Protein AF-N2B7T6-F1 (afdb_monomer)

pLDDT: mean 84.7, std 12.25, range [41.06, 97.75]

Structure (mmCIF, N/CA/C/O backbone):
data_AF-N2B7T6-F1
#
_entry.id   AF-N2B7T6-F1
#
loop_
_atom_site.group_PDB
_atom_site.id
_atom_site.type_symbol
_atom_site.label_atom_id
_atom_site.label_alt_id
_atom_site.label_comp_id
_atom_site.label_asym_id
_atom_site.label_entity_id
_atom_site.label_seq_id
_atom_site.pdbx_PDB_ins_code
_atom_site.Cartn_x
_atom_site.Cartn_y
_atom_site.Cartn_z
_atom_site.occupancy
_atom_site.B_iso_or_equiv
_atom_site.auth_seq_id
_atom_site.auth_comp_id
_atom_site.auth_asym_id
_atom_site.auth_atom_id
_atom_site.pdbx_PDB_model_num
ATOM 1 N N . MET A 1 1 ? 37.637 -3.871 -38.254 1.00 69.38 1 MET A N 1
ATOM 2 C CA . MET A 1 1 ? 39.099 -3.840 -38.465 1.00 69.38 1 MET A CA 1
ATOM 3 C C . MET A 1 1 ? 39.697 -5.014 -39.249 1.00 69.38 1 MET A C 1
ATOM 5 O O . MET A 1 1 ? 40.482 -4.757 -40.154 1.00 69.38 1 MET A O 1
ATOM 9 N N . PHE A 1 2 ? 39.404 -6.283 -38.922 1.00 80.88 2 PHE A N 1
ATOM 10 C CA . PHE A 1 2 ? 40.113 -7.445 -39.495 1.00 80.88 2 PHE A CA 1
ATOM 11 C C . PHE A 1 2 ? 39.236 -8.252 -40.456 1.00 80.88 2 PHE A C 1
ATOM 13 O O . PHE A 1 2 ? 38.105 -8.595 -40.117 1.00 80.88 2 PHE A O 1
ATOM 20 N N . THR A 1 3 ? 39.747 -8.580 -41.645 1.00 83.50 3 THR A N 1
ATOM 21 C CA . THR A 1 3 ? 39.051 -9.488 -42.568 1.00 83.50 3 THR A CA 1
ATOM 22 C C . THR A 1 3 ? 39.370 -10.944 -42.239 1.00 83.50 3 THR A C 1
ATOM 24 O O . THR A 1 3 ? 40.421 -11.268 -41.685 1.00 83.50 3 THR A O 1
ATOM 27 N N . HIS A 1 4 ? 38.478 -11.852 -42.629 1.00 75.81 4 HIS A N 1
ATOM 28 C CA . HIS A 1 4 ? 38.674 -13.288 -42.430 1.00 75.81 4 HIS A CA 1
ATOM 29 C C . HIS A 1 4 ? 39.937 -13.825 -43.141 1.00 75.81 4 HIS A C 1
ATOM 31 O O . HIS A 1 4 ? 40.576 -14.760 -42.661 1.00 75.81 4 HIS A O 1
ATOM 37 N N . GLU A 1 5 ? 40.344 -13.207 -44.254 1.00 79.00 5 GLU A N 1
ATOM 38 C CA . GLU A 1 5 ? 41.597 -13.530 -44.951 1.00 79.00 5 GLU A CA 1
ATOM 39 C C . GLU A 1 5 ? 42.839 -13.068 -44.177 1.00 79.00 5 GLU A C 1
ATOM 41 O O . GLU A 1 5 ? 43.822 -13.804 -44.102 1.00 79.00 5 GLU A O 1
ATOM 46 N N . MET A 1 6 ? 42.783 -11.894 -43.535 1.00 82.00 6 MET A N 1
ATOM 47 C CA . MET A 1 6 ? 43.876 -11.391 -42.695 1.00 82.00 6 MET A CA 1
ATOM 48 C C . MET A 1 6 ? 44.110 -12.300 -41.489 1.00 82.00 6 MET A C 1
ATOM 50 O O . MET A 1 6 ? 45.252 -12.677 -41.232 1.00 82.00 6 MET A O 1
ATOM 54 N N . VAL A 1 7 ? 43.041 -12.715 -40.803 1.00 83.69 7 VAL A N 1
ATOM 55 C CA . VAL A 1 7 ? 43.139 -13.573 -39.609 1.00 83.69 7 VAL A CA 1
ATOM 56 C C . VAL A 1 7 ? 43.769 -14.929 -39.941 1.00 83.69 7 VAL A C 1
ATOM 58 O O . VAL A 1 7 ? 44.620 -15.412 -39.201 1.00 83.69 7 VAL A O 1
ATOM 61 N N . LYS A 1 8 ? 43.443 -15.511 -41.102 1.00 85.62 8 LYS A N 1
ATOM 62 C CA . LYS A 1 8 ? 44.063 -16.762 -41.578 1.00 85.62 8 LYS A CA 1
ATOM 63 C C . LYS A 1 8 ? 45.551 -16.636 -41.911 1.00 85.62 8 LYS A C 1
ATOM 65 O O . LYS A 1 8 ? 46.245 -17.646 -41.966 1.00 85.62 8 LYS A O 1
ATOM 70 N N . SER A 1 9 ? 46.040 -15.423 -42.164 1.00 87.12 9 SER A N 1
ATOM 71 C CA . SER A 1 9 ? 47.441 -15.175 -42.519 1.00 87.12 9 SER A CA 1
ATOM 72 C C . SER A 1 9 ? 48.374 -15.065 -41.306 1.00 87.12 9 SER A C 1
ATOM 74 O O . SER A 1 9 ? 49.599 -15.018 -41.476 1.00 87.12 9 SER A O 1
ATOM 76 N N . PHE A 1 10 ? 47.823 -14.988 -40.090 1.00 90.56 10 PHE A N 1
ATOM 77 C CA . PHE A 1 10 ? 48.594 -14.820 -38.862 1.00 90.56 10 PHE A CA 1
ATOM 78 C C . PHE A 1 10 ? 49.241 -16.136 -38.419 1.00 90.56 10 PHE A C 1
ATOM 80 O O . PHE A 1 10 ? 48.636 -17.204 -38.473 1.00 90.56 10 PHE A O 1
ATOM 87 N N . ASN A 1 11 ? 50.499 -16.060 -37.987 1.00 89.88 11 ASN A N 1
ATOM 88 C CA . ASN A 1 11 ? 51.153 -17.162 -37.282 1.00 89.88 11 ASN A CA 1
ATOM 89 C C . ASN A 1 11 ? 50.714 -17.196 -35.807 1.00 89.88 11 ASN A C 1
ATOM 91 O O . ASN A 1 11 ? 50.018 -16.296 -35.349 1.00 89.88 11 ASN A O 1
ATOM 95 N N . GLN A 1 12 ? 51.157 -18.201 -35.048 1.00 88.12 12 GLN A N 1
ATOM 96 C CA . GLN A 1 12 ? 50.747 -18.366 -33.651 1.00 88.12 12 GLN A CA 1
ATOM 97 C C . GLN A 1 12 ? 51.007 -17.117 -32.787 1.00 88.12 12 GLN A C 1
ATOM 99 O O . GLN A 1 12 ? 50.106 -16.655 -32.101 1.00 88.12 12 GLN A O 1
ATOM 104 N N . LEU A 1 13 ? 52.192 -16.509 -32.895 1.00 90.56 13 LEU A N 1
ATOM 105 C CA . LEU A 1 13 ? 52.555 -15.328 -32.101 1.00 90.56 13 LEU A CA 1
ATOM 106 C C . LEU A 1 13 ? 51.802 -14.061 -32.545 1.00 90.56 13 LEU A C 1
ATOM 108 O O . LEU A 1 13 ? 51.494 -13.193 -31.737 1.00 90.56 13 LEU A O 1
ATOM 112 N N . GLU A 1 14 ? 51.507 -13.929 -33.838 1.00 91.69 14 GLU A N 1
ATOM 113 C CA . GLU A 1 14 ? 50.671 -12.847 -34.375 1.00 91.69 14 GLU A CA 1
ATOM 114 C C . GLU A 1 14 ? 49.199 -13.036 -33.982 1.00 91.69 14 GLU A C 1
ATOM 116 O O . GLU A 1 14 ? 48.490 -12.054 -33.769 1.00 91.69 14 GLU A O 1
ATOM 121 N N . MET A 1 15 ? 48.750 -14.286 -33.846 1.00 90.38 15 MET A N 1
ATOM 122 C CA . MET A 1 15 ? 47.416 -14.627 -33.365 1.00 90.38 15 MET A CA 1
ATOM 123 C C . MET A 1 15 ? 47.257 -14.292 -31.878 1.00 90.38 15 MET A C 1
ATOM 125 O O . MET A 1 15 ? 46.210 -13.791 -31.473 1.00 90.38 15 MET A O 1
ATOM 129 N N . ASP A 1 16 ? 48.308 -14.475 -31.079 1.00 91.06 16 ASP A N 1
ATOM 130 C CA . ASP A 1 16 ? 48.323 -14.060 -29.672 1.00 91.06 16 ASP A CA 1
ATOM 131 C C . ASP A 1 16 ? 48.202 -12.529 -29.544 1.00 91.06 16 ASP A C 1
ATOM 133 O O . ASP A 1 16 ? 47.425 -12.024 -28.729 1.00 91.06 16 ASP A O 1
ATOM 137 N N . VAL A 1 17 ? 48.878 -11.778 -30.427 1.00 92.44 17 VAL A N 1
ATOM 138 C CA . VAL A 1 17 ? 48.728 -10.314 -30.534 1.00 92.44 17 VAL A CA 1
ATOM 139 C C . VAL A 1 17 ? 47.302 -9.933 -30.933 1.00 92.44 17 VAL A C 1
ATOM 141 O O . VAL A 1 17 ? 46.705 -9.067 -30.295 1.00 92.44 17 VAL A O 1
ATOM 144 N N . TYR A 1 18 ? 46.732 -10.584 -31.948 1.00 92.88 18 TYR A N 1
ATOM 145 C CA . TYR A 1 18 ? 45.351 -10.360 -32.378 1.00 92.88 18 TYR A CA 1
ATOM 146 C C . TYR A 1 18 ? 44.347 -10.579 -31.236 1.00 92.88 18 TYR A C 1
ATOM 148 O O . TYR A 1 18 ? 43.536 -9.697 -30.948 1.00 92.88 18 TYR A O 1
ATOM 156 N N . ASN A 1 19 ? 44.435 -11.723 -30.554 1.00 91.19 19 ASN A N 1
ATOM 157 C CA . ASN A 1 19 ? 43.518 -12.095 -29.478 1.00 91.19 19 ASN A CA 1
ATOM 158 C C . ASN A 1 19 ? 43.568 -11.091 -28.324 1.00 91.19 19 ASN A C 1
ATOM 160 O O . ASN A 1 19 ? 42.524 -10.674 -27.819 1.00 91.19 19 ASN A O 1
ATOM 164 N N . TYR A 1 20 ? 44.772 -10.662 -27.938 1.00 92.25 20 TYR A N 1
ATOM 165 C CA . TYR A 1 20 ? 44.927 -9.668 -26.883 1.00 92.25 20 TYR A CA 1
ATOM 166 C C . TYR A 1 20 ? 44.320 -8.315 -27.275 1.00 92.25 20 TYR A C 1
ATOM 168 O O . TYR A 1 20 ? 43.660 -7.682 -26.448 1.00 92.25 20 TYR A O 1
ATOM 176 N N . ILE A 1 21 ? 44.511 -7.881 -28.529 1.00 91.69 21 ILE A N 1
ATOM 177 C CA . ILE A 1 21 ? 43.967 -6.614 -29.030 1.00 91.69 21 ILE A CA 1
ATOM 178 C C . ILE A 1 21 ? 42.442 -6.628 -28.996 1.00 91.69 21 ILE A C 1
ATOM 180 O O . ILE A 1 21 ? 41.875 -5.716 -28.407 1.00 91.69 21 ILE A O 1
ATOM 184 N N . VAL A 1 22 ? 41.795 -7.663 -29.542 1.00 88.56 22 VAL A N 1
ATOM 185 C CA . VAL A 1 22 ? 40.323 -7.779 -29.583 1.00 88.56 22 VAL A CA 1
ATOM 186 C C . VAL A 1 22 ? 39.707 -7.784 -28.180 1.00 88.56 22 VAL A C 1
ATOM 188 O O . VAL A 1 22 ? 38.627 -7.244 -27.965 1.00 88.56 22 VAL A O 1
ATOM 191 N N . GLN A 1 23 ? 40.396 -8.360 -27.194 1.00 88.56 23 GLN A N 1
ATOM 192 C CA . GLN A 1 23 ? 39.913 -8.386 -25.810 1.00 88.56 23 GLN A CA 1
ATOM 193 C C . GLN A 1 23 ? 40.165 -7.078 -25.042 1.00 88.56 23 GLN A C 1
ATOM 195 O O . GLN A 1 23 ? 39.542 -6.854 -24.008 1.00 88.56 23 GLN A O 1
ATOM 200 N N . ASN A 1 24 ? 41.087 -6.223 -25.502 1.00 90.81 24 ASN A N 1
ATOM 201 C CA . ASN A 1 24 ? 41.567 -5.056 -24.750 1.00 90.81 24 ASN A CA 1
ATOM 202 C C . ASN A 1 24 ? 41.694 -3.793 -25.622 1.00 90.81 24 ASN A C 1
ATOM 204 O O . ASN A 1 24 ? 42.604 -2.980 -25.418 1.00 90.81 24 ASN A O 1
ATOM 208 N N . GLU A 1 25 ? 40.789 -3.611 -26.585 1.00 86.06 25 GLU A N 1
ATOM 209 C CA . GLU A 1 25 ? 40.857 -2.550 -27.602 1.00 86.06 25 GLU A CA 1
ATOM 210 C C . GLU A 1 25 ? 40.991 -1.145 -26.983 1.00 86.06 25 GLU A C 1
ATOM 212 O O . GLU A 1 25 ? 41.842 -0.354 -27.402 1.00 86.06 25 GLU A O 1
ATOM 217 N N . ASP A 1 26 ? 40.246 -0.868 -25.905 1.00 85.12 26 ASP A N 1
ATOM 218 C CA . ASP A 1 26 ? 40.267 0.411 -25.179 1.00 85.12 26 ASP A CA 1
ATOM 219 C C . ASP A 1 26 ? 41.614 0.725 -24.509 1.00 85.12 26 ASP A C 1
ATOM 221 O O . ASP A 1 26 ? 41.956 1.891 -24.302 1.00 85.12 26 ASP A O 1
ATOM 225 N N . LYS A 1 27 ? 42.397 -0.302 -24.163 1.00 89.50 27 LYS A N 1
ATOM 226 C CA . LYS A 1 27 ? 43.702 -0.145 -23.505 1.00 89.50 27 LYS A CA 1
ATOM 227 C C . LYS A 1 27 ? 44.821 -0.029 -24.538 1.00 89.50 27 LYS A C 1
ATOM 229 O O . LYS A 1 27 ? 45.720 0.801 -24.393 1.00 89.50 27 LYS A O 1
ATOM 234 N N . VAL A 1 28 ? 44.750 -0.829 -25.604 1.00 90.38 28 VAL A N 1
ATOM 235 C CA . VAL A 1 28 ? 45.774 -0.900 -26.661 1.00 90.38 28 VAL A CA 1
ATOM 236 C C . VAL A 1 28 ? 45.951 0.438 -27.383 1.00 90.38 28 VAL A C 1
ATOM 238 O O . VAL A 1 28 ? 47.081 0.811 -27.709 1.00 90.38 28 VAL A O 1
ATOM 241 N N . ILE A 1 29 ? 44.882 1.225 -27.552 1.00 89.69 29 ILE A N 1
ATOM 242 C CA . ILE A 1 29 ? 44.958 2.554 -28.188 1.00 89.69 29 ILE A CA 1
ATOM 243 C C . ILE A 1 29 ? 45.856 3.568 -27.456 1.00 89.69 29 ILE A C 1
ATOM 245 O O . ILE A 1 29 ? 46.226 4.587 -28.048 1.00 89.69 29 ILE A O 1
ATOM 249 N N . TYR A 1 30 ? 46.239 3.300 -26.205 1.00 90.19 30 TYR A N 1
ATOM 250 C CA . TYR A 1 30 ? 47.141 4.147 -25.417 1.00 90.19 30 TYR A CA 1
ATOM 251 C C . TYR A 1 30 ? 48.541 3.552 -25.240 1.00 90.19 30 TYR A C 1
ATOM 253 O O . TYR A 1 30 ? 49.465 4.280 -24.881 1.00 90.19 30 TYR A O 1
ATOM 261 N N . MET A 1 31 ? 48.726 2.267 -25.548 1.00 91.56 31 MET A N 1
ATOM 262 C CA . MET A 1 31 ? 50.011 1.588 -25.389 1.00 91.56 31 MET A CA 1
ATOM 263 C C . MET A 1 31 ? 51.027 2.010 -26.455 1.00 91.56 31 MET A C 1
ATOM 265 O O . MET A 1 31 ? 50.681 2.358 -27.594 1.00 91.56 31 MET A O 1
ATOM 269 N N . LYS A 1 32 ? 52.310 1.932 -26.100 1.00 93.50 32 LYS A N 1
ATOM 270 C CA . LYS A 1 32 ? 53.441 1.919 -27.038 1.00 93.50 32 LYS A CA 1
ATOM 271 C C . LYS A 1 32 ? 53.675 0.498 -27.557 1.00 93.50 32 LYS A C 1
ATOM 273 O O . LYS A 1 32 ? 53.356 -0.479 -26.893 1.00 93.50 32 LYS A O 1
ATOM 278 N N . VAL A 1 33 ? 54.320 0.378 -28.719 1.00 93.06 33 VAL A N 1
ATOM 279 C CA . VAL A 1 33 ? 54.616 -0.929 -29.342 1.00 93.06 33 VAL A CA 1
ATOM 280 C C . VAL A 1 33 ? 55.412 -1.868 -28.426 1.00 93.06 33 VAL A C 1
ATOM 282 O O . VAL A 1 33 ? 55.204 -3.073 -28.471 1.00 93.06 33 VAL A O 1
ATOM 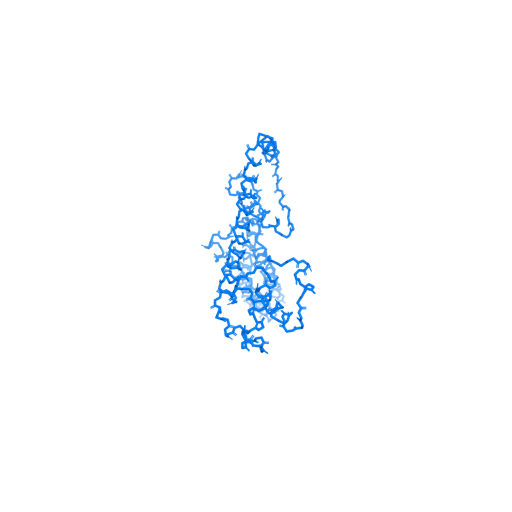285 N N . ARG A 1 34 ? 56.306 -1.322 -27.586 1.00 92.88 34 ARG A N 1
ATOM 286 C CA . ARG A 1 34 ? 57.088 -2.103 -26.611 1.00 92.88 34 ARG A CA 1
ATOM 287 C C . ARG A 1 34 ? 56.201 -2.665 -25.508 1.00 92.88 34 ARG A C 1
ATOM 289 O O . ARG A 1 34 ? 56.255 -3.849 -25.252 1.00 92.88 34 ARG A O 1
ATOM 296 N N . GLU A 1 35 ? 55.321 -1.837 -24.955 1.00 93.31 35 GLU A N 1
ATOM 297 C CA . GLU A 1 35 ? 54.393 -2.238 -23.892 1.00 93.31 35 GLU A CA 1
ATOM 298 C C . GLU A 1 35 ? 53.437 -3.333 -24.375 1.00 93.31 35 GLU A C 1
ATOM 300 O O . GLU A 1 35 ? 53.195 -4.300 -23.662 1.00 93.31 35 GLU A O 1
ATOM 305 N N . LEU A 1 36 ? 52.935 -3.221 -25.610 1.00 92.94 36 LEU A N 1
ATOM 306 C CA . LEU A 1 36 ? 52.110 -4.273 -26.203 1.00 92.94 36 LEU A CA 1
ATOM 307 C C . LEU A 1 36 ? 52.904 -5.572 -26.405 1.00 92.94 36 LEU A C 1
ATOM 309 O O . LEU A 1 36 ? 52.402 -6.650 -26.108 1.00 92.94 36 LEU A O 1
ATOM 313 N N . ALA A 1 37 ? 54.138 -5.468 -26.900 1.00 94.81 37 ALA A N 1
ATOM 314 C CA . ALA A 1 37 ? 55.012 -6.617 -27.103 1.00 94.81 37 ALA A CA 1
ATOM 315 C C . ALA A 1 37 ? 55.336 -7.324 -25.773 1.00 94.81 37 ALA A C 1
ATOM 317 O O . ALA A 1 37 ? 55.254 -8.547 -25.698 1.00 94.81 37 ALA A O 1
ATOM 318 N N . ASP A 1 38 ? 55.608 -6.555 -24.718 1.00 94.62 38 ASP A N 1
ATOM 319 C CA . ASP A 1 38 ? 55.922 -7.070 -23.385 1.00 94.62 38 ASP A CA 1
ATOM 320 C C . ASP A 1 38 ? 54.724 -7.799 -22.760 1.00 94.62 38 ASP A C 1
ATOM 322 O O . ASP A 1 38 ? 54.890 -8.888 -22.215 1.00 94.62 38 ASP A O 1
ATOM 326 N N . VAL A 1 39 ? 53.513 -7.238 -22.875 1.00 92.88 39 VAL A N 1
ATOM 327 C CA . VAL A 1 39 ? 52.289 -7.836 -22.307 1.00 92.88 39 VAL A CA 1
ATOM 328 C C . VAL A 1 39 ? 51.874 -9.112 -23.038 1.00 92.88 39 VAL A C 1
ATOM 330 O O . VAL A 1 39 ? 51.384 -10.046 -22.411 1.00 92.88 39 VAL A O 1
ATOM 333 N N . VAL A 1 40 ? 52.078 -9.165 -24.355 1.00 93.12 40 VAL A N 1
ATOM 334 C CA . VAL A 1 40 ? 51.784 -10.359 -25.164 1.00 93.12 40 VAL A CA 1
ATOM 335 C C . VAL A 1 40 ? 52.962 -11.352 -25.155 1.00 93.12 40 VAL A C 1
ATOM 337 O O . VAL A 1 40 ? 52.855 -12.445 -25.698 1.00 93.12 40 VAL A O 1
ATOM 340 N N . HIS A 1 41 ? 54.083 -11.009 -24.511 1.00 92.81 41 HIS A N 1
ATOM 341 C CA . HIS A 1 41 ? 55.311 -11.811 -24.463 1.00 92.81 41 HIS A CA 1
ATOM 342 C C . HIS A 1 41 ? 55.900 -12.140 -25.848 1.00 92.81 41 HIS A C 1
ATOM 344 O O . HIS A 1 41 ? 56.370 -13.249 -26.108 1.00 92.81 41 HIS A O 1
ATOM 350 N N . VAL A 1 42 ? 55.922 -11.151 -26.743 1.00 93.69 42 VAL A N 1
ATOM 351 C CA . VAL A 1 42 ? 56.492 -11.257 -28.096 1.00 93.69 42 VAL A CA 1
ATOM 352 C C . VAL A 1 42 ? 57.527 -10.163 -28.350 1.00 93.69 42 VAL A C 1
ATOM 354 O O . VAL A 1 42 ? 57.630 -9.186 -27.618 1.00 93.69 42 VAL A O 1
ATOM 357 N N . SER A 1 43 ? 58.310 -10.283 -29.425 1.00 94.19 43 SER A N 1
ATOM 358 C CA . SER A 1 43 ? 59.199 -9.198 -29.846 1.00 94.19 43 SER A CA 1
ATOM 359 C C . SER A 1 43 ? 58.421 -8.057 -30.514 1.00 94.19 43 SER A C 1
ATOM 361 O O . SER A 1 43 ? 57.404 -8.258 -31.184 1.00 94.19 43 SER A O 1
ATOM 363 N N . THR A 1 44 ? 58.961 -6.839 -30.443 1.00 92.00 44 THR A N 1
ATOM 364 C CA . THR A 1 44 ? 58.419 -5.675 -31.173 1.00 92.00 44 THR A CA 1
ATOM 365 C C . THR A 1 44 ? 58.352 -5.908 -32.684 1.00 92.00 44 THR A C 1
ATOM 367 O O . THR A 1 44 ? 57.459 -5.398 -33.358 1.00 92.00 44 THR A O 1
ATOM 370 N N . THR A 1 45 ? 59.257 -6.725 -33.228 1.00 92.31 45 THR A N 1
ATOM 371 C CA . THR A 1 45 ? 59.259 -7.129 -34.639 1.00 92.31 45 THR A CA 1
ATOM 372 C C . THR A 1 45 ? 58.064 -8.009 -35.011 1.00 92.31 45 THR A C 1
ATOM 374 O O . THR A 1 45 ? 57.588 -7.911 -36.142 1.00 92.31 45 THR A O 1
ATOM 377 N N . THR A 1 46 ? 57.542 -8.820 -34.085 1.00 92.69 46 THR A N 1
ATOM 378 C CA . THR A 1 46 ? 56.323 -9.620 -34.288 1.00 92.69 46 THR A CA 1
ATOM 379 C C . THR A 1 46 ? 55.088 -8.727 -34.338 1.00 92.69 46 THR A C 1
ATOM 381 O O . THR A 1 46 ? 54.295 -8.841 -35.270 1.00 92.69 46 THR A O 1
ATOM 384 N N . VAL A 1 47 ? 54.979 -7.756 -33.426 1.00 93.19 47 VAL A N 1
ATOM 385 C CA . VAL A 1 47 ? 53.888 -6.764 -33.434 1.00 93.19 47 VAL A CA 1
ATOM 386 C C . VAL A 1 47 ? 53.893 -5.941 -34.728 1.00 93.19 47 VAL A C 1
ATOM 388 O O . VAL A 1 47 ? 52.853 -5.746 -35.350 1.00 93.19 47 VAL A O 1
ATOM 391 N N . LEU A 1 48 ? 55.066 -5.502 -35.195 1.00 92.31 48 LEU A N 1
ATOM 392 C CA . LEU A 1 48 ? 55.178 -4.762 -36.458 1.00 92.31 48 LEU A CA 1
ATOM 393 C C . LEU A 1 48 ? 54.809 -5.614 -37.681 1.00 92.31 48 LEU A C 1
ATOM 395 O O . LEU A 1 48 ? 54.213 -5.099 -38.627 1.00 92.31 48 LEU A O 1
ATOM 399 N N . ARG A 1 49 ? 55.140 -6.910 -37.672 1.00 90.19 49 ARG A N 1
ATOM 400 C CA . ARG A 1 49 ? 54.765 -7.848 -38.741 1.00 90.19 49 ARG A CA 1
ATOM 401 C C . ARG A 1 49 ? 53.256 -8.078 -38.781 1.00 90.19 49 ARG A C 1
ATOM 403 O O . ARG A 1 49 ? 52.677 -8.027 -39.864 1.00 90.19 49 ARG A O 1
ATOM 410 N N . PHE A 1 50 ? 52.631 -8.228 -37.613 1.00 94.44 50 PHE A N 1
ATOM 411 C CA . PHE A 1 50 ? 51.179 -8.255 -37.467 1.00 94.44 50 PHE A CA 1
ATOM 412 C C . PHE A 1 50 ? 50.534 -6.988 -38.050 1.00 94.44 50 PHE A C 1
ATOM 414 O O . PHE A 1 50 ? 49.661 -7.101 -38.906 1.00 94.44 50 PHE A O 1
ATOM 421 N N . CYS A 1 51 ? 51.008 -5.789 -37.680 1.00 92.69 51 CYS A N 1
ATOM 422 C CA . CYS A 1 51 ? 50.463 -4.530 -38.208 1.00 92.69 51 CYS A CA 1
ATOM 423 C C . CYS A 1 51 ? 50.532 -4.462 -39.742 1.00 92.69 51 CYS A C 1
ATOM 425 O O . CYS A 1 51 ? 49.556 -4.058 -40.371 1.00 92.69 51 CYS A O 1
ATOM 427 N N . LYS A 1 52 ? 51.635 -4.927 -40.345 1.00 90.44 52 LYS A N 1
ATOM 428 C CA . LYS A 1 52 ? 51.777 -5.015 -41.808 1.00 90.44 52 LYS A CA 1
ATOM 429 C C . LYS A 1 52 ? 50.777 -5.974 -42.445 1.00 90.44 52 LYS A C 1
ATOM 431 O O . LYS A 1 52 ? 50.159 -5.621 -43.444 1.00 90.44 52 LYS A O 1
ATOM 436 N N . LYS A 1 53 ? 50.569 -7.157 -41.860 1.00 90.69 53 LYS A N 1
ATOM 437 C CA . LYS A 1 53 ? 49.554 -8.117 -42.334 1.00 90.69 53 LYS A CA 1
ATOM 438 C C . LYS A 1 53 ? 48.121 -7.613 -42.141 1.00 90.69 53 LYS A C 1
ATOM 440 O O . LYS A 1 53 ? 47.255 -7.920 -42.950 1.00 90.69 53 LYS A O 1
ATOM 445 N N . ALA A 1 54 ? 47.886 -6.794 -41.118 1.00 88.12 54 ALA A N 1
ATOM 446 C CA . ALA A 1 54 ? 46.627 -6.083 -40.898 1.00 88.12 54 ALA A CA 1
ATOM 447 C C . ALA A 1 54 ? 46.452 -4.846 -41.813 1.00 88.12 54 ALA A C 1
ATOM 449 O O . ALA A 1 54 ? 45.502 -4.079 -41.645 1.00 88.12 54 ALA A O 1
ATOM 450 N N . GLY A 1 55 ? 47.360 -4.632 -42.776 1.00 87.69 55 GLY A N 1
ATOM 451 C CA . GLY A 1 55 ? 47.269 -3.567 -43.775 1.00 87.69 55 GLY A CA 1
ATOM 452 C C . GLY A 1 55 ? 47.668 -2.179 -43.269 1.00 87.69 55 GLY A C 1
ATOM 453 O O . GLY A 1 55 ? 47.127 -1.195 -43.761 1.00 87.69 55 GLY A O 1
ATOM 454 N N . CYS A 1 56 ? 48.555 -2.094 -42.273 1.00 89.94 56 CYS A N 1
ATOM 455 C CA . CYS A 1 56 ? 49.118 -0.840 -41.756 1.00 89.94 56 CYS A CA 1
ATOM 456 C C . CYS A 1 56 ? 50.647 -0.831 -41.934 1.00 89.94 56 CYS A C 1
ATOM 458 O O . CYS A 1 56 ? 51.306 -1.845 -41.715 1.00 89.94 56 CYS A O 1
ATOM 460 N N . GLU A 1 57 ? 51.255 0.308 -42.251 1.00 87.56 57 GLU A N 1
ATOM 461 C CA . GLU A 1 57 ? 52.708 0.433 -42.433 1.00 87.56 57 GLU A CA 1
ATOM 462 C C . GLU A 1 57 ? 53.490 0.234 -41.122 1.00 87.56 57 GLU A C 1
ATOM 464 O O . GLU A 1 57 ? 54.648 -0.202 -41.127 1.00 87.56 57 GLU A O 1
ATOM 469 N N . GLY A 1 58 ? 52.842 0.479 -39.977 1.00 90.56 58 GLY A N 1
ATOM 470 C CA . GLY A 1 58 ? 53.404 0.234 -38.653 1.00 90.56 58 GLY A CA 1
ATOM 471 C C . GLY A 1 58 ? 52.409 0.408 -37.505 1.00 90.56 58 GLY A C 1
ATOM 472 O O . GLY A 1 58 ? 51.225 0.685 -37.698 1.00 90.56 58 GLY A O 1
ATOM 473 N N . TYR A 1 59 ? 52.908 0.264 -36.273 1.00 91.69 59 TYR A N 1
ATOM 474 C CA . TYR A 1 59 ? 52.069 0.270 -35.068 1.00 91.69 59 TYR A CA 1
ATOM 475 C C . TYR A 1 59 ? 51.366 1.612 -34.806 1.00 91.69 59 TYR A C 1
ATOM 477 O O . TYR A 1 59 ? 50.229 1.636 -34.342 1.00 91.69 59 TYR A O 1
ATOM 485 N N . SER A 1 60 ? 52.009 2.740 -35.119 1.00 89.50 60 SER A N 1
ATOM 486 C CA . SER A 1 60 ? 51.413 4.070 -34.923 1.00 89.50 60 SER A CA 1
ATOM 487 C C . SER A 1 60 ? 50.166 4.282 -35.783 1.00 89.50 60 SER A C 1
ATOM 489 O O . SER A 1 60 ? 49.170 4.812 -35.290 1.00 89.50 60 SER A O 1
ATOM 491 N N . GLU A 1 61 ? 50.215 3.844 -37.042 1.00 91.12 61 GLU A N 1
ATOM 492 C CA . GLU A 1 61 ? 49.085 3.906 -37.972 1.00 91.12 61 GLU A CA 1
ATOM 493 C C . GLU A 1 61 ? 47.985 2.927 -37.557 1.00 91.12 61 GLU A C 1
ATOM 495 O O . GLU A 1 61 ? 46.823 3.316 -37.450 1.00 91.12 61 GLU A O 1
ATOM 500 N N . PHE A 1 62 ? 48.360 1.693 -37.210 1.00 92.75 62 PHE A N 1
ATOM 501 C CA . PHE A 1 62 ? 47.430 0.698 -36.681 1.00 92.75 62 PHE A CA 1
ATOM 502 C C . PHE A 1 62 ? 46.650 1.232 -35.469 1.00 92.75 62 PHE A C 1
ATOM 504 O O . PHE A 1 62 ? 45.423 1.157 -35.423 1.00 92.75 62 PHE A O 1
ATOM 511 N N . ARG A 1 63 ? 47.350 1.847 -34.509 1.00 91.81 63 ARG A N 1
ATOM 512 C CA . ARG A 1 63 ? 46.750 2.440 -33.307 1.00 91.81 63 ARG A CA 1
ATOM 513 C C . ARG A 1 63 ? 45.796 3.589 -33.636 1.00 91.81 63 ARG A C 1
ATOM 515 O O . ARG A 1 63 ? 44.762 3.732 -32.987 1.00 91.81 63 ARG A O 1
ATOM 522 N N . LEU A 1 64 ? 46.142 4.420 -34.620 1.00 87.31 64 LEU A N 1
ATOM 523 C CA . LEU A 1 64 ? 45.284 5.514 -35.077 1.00 87.31 64 LEU A CA 1
ATOM 524 C C . LEU A 1 64 ? 43.994 4.977 -35.710 1.00 87.31 64 LEU A C 1
ATOM 526 O O . LEU A 1 64 ? 42.914 5.451 -35.364 1.00 87.31 64 LEU A O 1
ATOM 530 N N . LYS A 1 65 ? 44.112 3.960 -36.570 1.00 88.56 65 LYS A N 1
ATOM 531 C CA . LYS A 1 65 ? 42.985 3.290 -37.226 1.00 88.56 65 LYS A CA 1
ATOM 532 C C . LYS A 1 65 ? 42.058 2.615 -36.211 1.00 88.56 65 LYS A C 1
ATOM 534 O O . LYS A 1 65 ? 40.855 2.852 -36.239 1.00 88.56 65 LYS A O 1
ATOM 539 N N . LEU A 1 66 ? 42.617 1.889 -35.237 1.00 87.25 66 LEU A N 1
ATOM 540 C CA . LEU A 1 66 ? 41.858 1.292 -34.129 1.00 87.25 66 LEU A CA 1
ATOM 541 C C . LEU A 1 66 ? 41.093 2.359 -33.324 1.00 87.25 66 LEU A C 1
ATOM 543 O O . LEU A 1 66 ? 39.920 2.196 -33.000 1.00 87.25 66 LEU A O 1
ATOM 547 N N . LYS A 1 67 ? 41.732 3.505 -33.048 1.00 87.38 67 LYS A N 1
ATOM 548 C CA . LYS A 1 67 ? 41.102 4.623 -32.328 1.00 87.38 67 LYS A CA 1
ATOM 549 C C . LYS A 1 67 ? 39.954 5.275 -33.109 1.00 87.38 67 LYS A C 1
ATOM 551 O O . LYS A 1 67 ? 39.031 5.794 -32.482 1.00 87.38 67 LYS A O 1
ATOM 556 N N . GLN A 1 68 ? 40.018 5.300 -34.440 1.00 83.25 68 GLN A N 1
ATOM 557 C CA . GLN A 1 68 ? 38.932 5.803 -35.288 1.00 83.25 68 GLN A CA 1
ATOM 558 C C . GLN A 1 68 ? 37.741 4.838 -35.289 1.00 83.25 68 GLN A C 1
ATOM 560 O O . GLN A 1 68 ? 36.632 5.272 -34.996 1.00 83.25 68 GLN A O 1
ATOM 565 N N . GLU A 1 69 ? 37.974 3.535 -35.470 1.00 81.50 69 GLU A N 1
ATOM 566 C CA . GLU A 1 69 ? 36.898 2.530 -35.460 1.00 81.50 69 GLU A CA 1
ATOM 567 C C . GLU A 1 69 ? 36.132 2.490 -34.120 1.00 81.50 69 GLU A C 1
ATOM 569 O O . GLU A 1 69 ? 34.900 2.405 -34.107 1.00 81.50 69 GLU A O 1
ATOM 574 N N . LEU A 1 70 ? 36.830 2.649 -32.987 1.00 78.12 70 LEU A N 1
ATOM 575 C CA . LEU A 1 70 ? 36.196 2.757 -31.665 1.00 78.12 70 LEU A CA 1
ATOM 576 C C . LEU A 1 70 ? 35.345 4.029 -31.508 1.00 78.12 70 LEU A C 1
ATOM 578 O O . LEU A 1 70 ? 34.318 4.011 -30.827 1.00 78.12 70 LEU A O 1
ATOM 582 N N . LYS A 1 71 ? 35.755 5.147 -32.122 1.00 74.88 71 LYS A N 1
ATOM 583 C CA . LYS A 1 71 ? 34.977 6.397 -32.108 1.00 74.88 71 LYS A CA 1
ATOM 584 C C . LYS A 1 71 ? 33.729 6.296 -32.978 1.00 74.88 71 LYS A C 1
ATOM 586 O O . LYS A 1 71 ? 32.667 6.736 -32.542 1.00 74.88 71 LYS A O 1
ATOM 591 N N . ASP A 1 72 ? 33.850 5.708 -34.162 1.00 69.00 72 ASP A N 1
ATOM 592 C CA . ASP A 1 72 ? 32.738 5.565 -35.101 1.00 69.00 72 ASP A CA 1
ATOM 593 C C . ASP A 1 72 ? 31.681 4.594 -34.560 1.00 69.00 72 ASP A C 1
ATOM 595 O O . ASP A 1 72 ? 30.492 4.905 -34.585 1.00 69.00 72 ASP A O 1
ATOM 599 N N . SER A 1 73 ? 32.107 3.494 -33.929 1.00 64.00 73 SER A N 1
ATOM 600 C CA . SER A 1 73 ? 31.204 2.544 -33.260 1.00 64.00 73 SER A CA 1
ATOM 601 C C . SER A 1 73 ? 30.415 3.189 -32.110 1.00 64.00 73 SER A C 1
ATOM 603 O O . SER A 1 73 ? 29.213 2.962 -31.974 1.00 64.00 73 SER A O 1
ATOM 605 N N . ARG A 1 74 ? 31.051 4.063 -31.310 1.00 60.09 74 ARG A N 1
ATOM 606 C CA . ARG A 1 74 ? 30.362 4.829 -30.248 1.00 60.09 74 ARG A CA 1
ATOM 607 C C . ARG A 1 74 ? 29.412 5.893 -30.800 1.00 60.09 74 ARG A C 1
ATOM 609 O O . ARG A 1 74 ? 28.380 6.153 -30.191 1.00 60.09 74 ARG A O 1
ATOM 616 N N . LYS A 1 75 ? 29.741 6.512 -31.938 1.00 56.28 75 LYS A N 1
ATOM 617 C CA . LYS A 1 75 ? 28.896 7.529 -32.583 1.00 56.28 75 LYS A CA 1
ATOM 618 C C . LYS A 1 75 ? 27.629 6.913 -33.188 1.00 56.28 75 LYS A C 1
ATOM 620 O O . LYS A 1 75 ? 26.555 7.472 -33.012 1.00 56.28 75 LYS A O 1
ATOM 625 N N . ILE A 1 76 ? 27.748 5.738 -33.812 1.00 58.16 76 ILE A N 1
ATOM 626 C CA . ILE A 1 76 ? 26.617 4.962 -34.351 1.00 58.16 76 ILE A CA 1
ATOM 627 C C . ILE A 1 76 ? 25.636 4.555 -33.239 1.00 58.16 76 ILE A C 1
ATOM 629 O O . ILE A 1 76 ? 24.427 4.636 -33.433 1.00 58.16 76 ILE A O 1
ATOM 633 N N . ALA A 1 77 ? 26.135 4.172 -32.059 1.00 55.34 77 ALA A N 1
ATOM 634 C CA . ALA A 1 77 ? 25.284 3.844 -30.914 1.00 55.34 77 ALA A CA 1
ATOM 635 C C . ALA A 1 77 ? 24.497 5.060 -30.380 1.00 55.34 77 ALA A C 1
ATOM 637 O O . ALA A 1 77 ? 23.326 4.922 -30.038 1.00 55.34 77 ALA A O 1
ATOM 638 N N . LEU A 1 78 ? 25.110 6.252 -30.353 1.00 55.12 78 LEU A N 1
ATOM 639 C CA . LEU A 1 78 ? 24.451 7.491 -29.914 1.00 55.12 78 LEU A CA 1
ATOM 640 C C . LEU A 1 78 ? 23.345 7.956 -30.882 1.00 55.12 78 LEU A C 1
ATOM 642 O O . LEU A 1 78 ? 22.302 8.435 -30.444 1.00 55.12 78 LEU A O 1
ATOM 646 N N . ASP A 1 79 ? 23.567 7.816 -32.191 1.00 55.62 79 ASP A N 1
ATOM 647 C CA . ASP A 1 79 ? 22.612 8.239 -33.229 1.00 55.62 7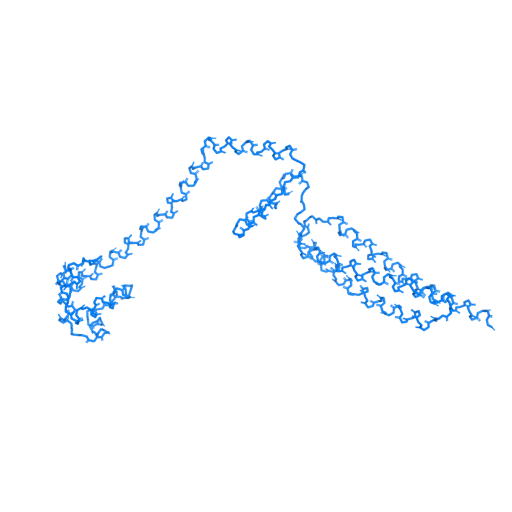9 ASP A CA 1
ATOM 648 C C . ASP A 1 79 ? 21.364 7.337 -33.273 1.00 55.62 79 ASP A C 1
ATOM 650 O O . ASP A 1 79 ? 20.251 7.798 -33.544 1.00 55.62 79 ASP A O 1
ATOM 654 N N . MET A 1 80 ? 21.534 6.049 -32.953 1.00 55.62 80 MET A N 1
ATOM 655 C CA . MET A 1 80 ? 20.439 5.078 -32.863 1.00 55.62 80 MET A CA 1
ATOM 656 C C . MET A 1 80 ? 19.427 5.449 -31.766 1.00 55.62 80 MET A C 1
ATOM 658 O O . MET A 1 80 ? 18.220 5.331 -31.979 1.00 55.62 80 MET A O 1
ATOM 662 N N . ASP A 1 81 ? 19.909 5.954 -30.628 1.00 62.97 81 ASP A N 1
ATOM 663 C CA . ASP A 1 81 ? 19.082 6.301 -29.465 1.00 62.97 81 ASP A CA 1
ATOM 664 C C . ASP A 1 81 ? 18.241 7.571 -29.718 1.00 62.97 81 ASP A C 1
ATOM 666 O O . ASP A 1 81 ? 17.040 7.626 -29.437 1.00 62.97 81 ASP A O 1
ATOM 670 N N . ILE A 1 82 ? 18.835 8.576 -30.374 1.00 69.19 82 ILE A N 1
ATOM 671 C CA . ILE A 1 82 ? 18.141 9.820 -30.753 1.00 69.19 82 ILE A CA 1
ATOM 672 C C . ILE A 1 82 ? 17.112 9.568 -31.866 1.00 69.19 82 ILE A C 1
ATOM 674 O O . ILE A 1 82 ? 16.015 10.133 -31.840 1.00 69.19 82 ILE A O 1
ATOM 678 N N . THR A 1 83 ? 17.431 8.702 -32.831 1.00 71.44 83 THR A N 1
ATOM 679 C CA . THR A 1 83 ? 16.519 8.369 -33.937 1.00 71.44 83 THR A CA 1
ATOM 680 C C . THR A 1 83 ? 15.269 7.648 -33.430 1.00 71.44 83 THR A C 1
ATOM 682 O O . THR A 1 83 ? 14.154 8.030 -33.786 1.00 71.44 83 THR A O 1
ATOM 685 N N . ALA A 1 84 ? 15.423 6.673 -32.528 1.00 68.62 84 ALA A N 1
ATOM 686 C CA . ALA A 1 84 ? 14.297 5.944 -31.942 1.00 68.62 84 ALA A CA 1
ATOM 687 C C . ALA A 1 84 ? 13.343 6.862 -31.156 1.00 68.62 84 ALA A C 1
ATOM 689 O O . ALA A 1 84 ? 12.117 6.725 -31.242 1.00 68.62 84 ALA A O 1
ATOM 690 N N . MET A 1 85 ? 13.902 7.832 -30.427 1.00 70.88 85 MET A N 1
ATOM 691 C CA . MET A 1 85 ? 13.130 8.835 -29.700 1.00 70.88 85 MET A CA 1
ATOM 692 C C . MET A 1 85 ? 12.376 9.780 -30.652 1.00 70.88 85 MET A C 1
ATOM 694 O O . MET A 1 85 ? 11.186 10.033 -30.455 1.00 70.88 85 MET A O 1
ATOM 698 N N . ASN A 1 86 ? 13.026 10.262 -31.714 1.00 77.50 86 ASN A N 1
ATOM 699 C CA . ASN A 1 86 ? 12.378 11.113 -32.717 1.00 77.50 86 ASN A CA 1
ATOM 700 C C . ASN A 1 86 ? 11.241 10.389 -33.452 1.00 77.50 86 ASN A C 1
ATOM 702 O O . ASN A 1 86 ? 10.160 10.957 -33.615 1.00 77.50 86 ASN A O 1
ATOM 706 N N . ASP A 1 87 ? 11.435 9.124 -33.824 1.00 78.00 87 ASP A N 1
ATOM 707 C CA . ASP A 1 87 ? 10.395 8.304 -34.452 1.00 78.00 87 ASP A CA 1
ATOM 708 C C . ASP A 1 87 ? 9.183 8.101 -33.535 1.00 78.00 87 ASP A C 1
ATOM 710 O O . ASP A 1 87 ? 8.034 8.096 -33.987 1.00 78.00 87 ASP A O 1
ATOM 714 N N . PHE A 1 88 ? 9.412 7.942 -32.229 1.00 79.31 88 PHE A N 1
ATOM 715 C CA . PHE A 1 88 ? 8.334 7.888 -31.246 1.00 79.31 88 PHE A CA 1
ATOM 716 C C . PHE A 1 88 ? 7.536 9.199 -31.202 1.00 79.31 88 PHE A C 1
ATOM 718 O O . PHE A 1 88 ? 6.307 9.162 -31.305 1.00 79.31 88 PHE A O 1
ATOM 725 N N . PHE A 1 89 ? 8.209 10.352 -31.120 1.00 80.38 89 PHE A N 1
ATOM 726 C CA . PHE A 1 89 ? 7.537 11.655 -31.089 1.00 80.38 89 PHE A CA 1
ATOM 727 C C . PHE A 1 89 ? 6.744 11.941 -32.365 1.00 80.38 89 PHE A C 1
ATOM 729 O O . PHE A 1 89 ? 5.611 12.417 -32.283 1.00 80.38 89 PHE A O 1
ATOM 736 N N . GLN A 1 90 ? 7.287 11.592 -33.532 1.00 83.00 90 GLN A N 1
ATOM 737 C CA . GLN A 1 90 ? 6.575 11.742 -34.801 1.00 83.00 90 GLN A CA 1
ATOM 738 C C . GLN A 1 90 ? 5.303 10.890 -34.837 1.00 83.00 90 GLN A C 1
ATOM 740 O O . GLN A 1 90 ? 4.236 11.388 -35.197 1.00 83.00 90 GLN A O 1
ATOM 745 N N . ARG A 1 91 ? 5.370 9.630 -34.384 1.00 79.81 91 ARG A N 1
ATOM 746 C CA . ARG A 1 91 ? 4.187 8.756 -34.294 1.00 79.81 91 ARG A CA 1
ATOM 747 C C . ARG A 1 91 ? 3.122 9.307 -33.343 1.00 79.81 91 ARG A C 1
ATOM 749 O O . ARG A 1 91 ? 1.942 9.298 -33.698 1.00 79.81 91 ARG A O 1
ATOM 756 N N . ALA A 1 92 ? 3.523 9.842 -32.190 1.00 81.94 92 ALA A N 1
ATOM 757 C CA . ALA A 1 92 ? 2.611 10.443 -31.212 1.00 81.94 92 ALA A CA 1
ATOM 758 C C . ALA A 1 92 ? 1.912 11.725 -31.722 1.00 81.94 92 ALA A C 1
ATOM 760 O O . ALA A 1 92 ? 0.835 12.086 -31.244 1.00 81.94 92 ALA A O 1
ATOM 761 N N . GLN A 1 93 ? 2.490 12.408 -32.716 1.00 84.06 93 GLN A N 1
ATOM 762 C CA . GLN A 1 93 ? 1.914 13.609 -33.334 1.00 84.06 93 GLN A CA 1
ATOM 763 C C . GLN A 1 93 ? 1.036 13.320 -34.562 1.00 84.06 93 GLN A C 1
ATOM 765 O O . GLN A 1 93 ? 0.452 14.240 -35.137 1.00 84.06 93 GLN A O 1
ATOM 770 N N . THR A 1 94 ? 0.905 12.058 -34.981 1.00 90.12 94 THR A N 1
ATOM 771 C CA . THR A 1 94 ? 0.071 11.712 -36.140 1.00 90.12 94 THR A CA 1
ATOM 772 C C . THR A 1 94 ? -1.414 11.980 -35.883 1.00 90.12 94 THR A C 1
ATOM 774 O O . THR A 1 94 ? -1.922 11.761 -34.783 1.00 90.12 94 THR A O 1
ATOM 777 N N . LYS A 1 95 ? -2.149 12.390 -36.929 1.00 87.50 95 LYS A N 1
ATOM 778 C CA . LYS A 1 95 ? -3.611 12.577 -36.850 1.00 87.50 95 LYS A CA 1
ATOM 779 C C . LYS A 1 95 ? -4.338 11.318 -36.376 1.00 87.50 95 LYS A C 1
ATOM 781 O O . LYS A 1 95 ? -5.198 11.420 -35.513 1.00 87.50 95 LYS A O 1
ATOM 786 N N . ALA A 1 96 ? -3.938 10.148 -36.875 1.00 88.19 96 ALA A N 1
ATOM 787 C CA . ALA A 1 96 ? -4.520 8.869 -36.473 1.00 88.19 96 ALA A CA 1
ATOM 788 C C . ALA A 1 96 ? -4.360 8.604 -34.964 1.00 88.19 96 ALA A C 1
ATOM 790 O O . ALA A 1 96 ? -5.293 8.151 -34.309 1.00 88.19 96 ALA A O 1
ATOM 791 N N . PHE A 1 97 ? -3.199 8.933 -34.385 1.00 88.75 97 PHE A N 1
ATOM 792 C CA . PHE A 1 97 ? -2.989 8.803 -32.943 1.00 88.75 97 PHE A CA 1
ATOM 793 C C . PHE A 1 97 ? -3.867 9.777 -32.144 1.00 88.75 97 PHE A C 1
ATOM 795 O O . PHE A 1 97 ? -4.468 9.387 -31.146 1.00 88.75 97 PHE A O 1
ATOM 802 N N . GLN A 1 98 ? -3.990 11.024 -32.605 1.00 86.69 98 GLN A N 1
ATOM 803 C CA . GLN A 1 98 ? -4.844 12.031 -31.965 1.00 86.69 98 GLN A CA 1
ATOM 804 C C . GLN A 1 98 ? -6.335 11.656 -32.021 1.00 86.69 98 GLN A C 1
ATOM 806 O O . GLN A 1 98 ? -7.060 11.872 -31.052 1.00 86.69 98 GLN A O 1
ATOM 811 N N . GLU A 1 99 ? -6.792 11.056 -33.122 1.00 90.94 99 GLU A N 1
ATOM 812 C CA . GLU A 1 99 ? -8.161 10.543 -33.261 1.00 90.94 99 GLU A CA 1
ATOM 813 C C . GLU A 1 99 ? -8.431 9.384 -32.294 1.00 90.94 99 GLU A C 1
ATOM 815 O O . GLU A 1 99 ? -9.403 9.444 -31.541 1.00 90.94 99 GLU A O 1
ATOM 820 N N . ASN A 1 100 ? -7.524 8.404 -32.212 1.00 90.25 100 ASN A N 1
ATOM 821 C CA . ASN A 1 100 ? -7.620 7.307 -31.240 1.00 90.25 100 ASN A CA 1
ATOM 822 C C . ASN A 1 100 ? -7.621 7.820 -29.791 1.00 90.25 100 ASN A C 1
ATOM 824 O O . ASN A 1 100 ? -8.359 7.324 -28.940 1.00 90.25 100 ASN A O 1
ATOM 828 N N . MET A 1 101 ? -6.804 8.836 -29.497 1.00 87.69 101 MET A N 1
ATOM 829 C CA . MET A 1 101 ? -6.744 9.449 -28.171 1.00 87.69 101 MET A CA 1
ATOM 830 C C . MET A 1 101 ? -8.050 10.171 -27.825 1.00 87.69 101 MET A C 1
ATOM 832 O O . MET A 1 101 ? -8.522 10.081 -26.691 1.00 87.69 101 MET A O 1
ATOM 836 N N . LYS A 1 102 ? -8.670 10.843 -28.800 1.00 88.06 102 LYS A N 1
ATOM 837 C CA . LYS A 1 102 ? -9.980 11.479 -28.630 1.00 88.06 102 LYS A CA 1
ATOM 838 C C . LYS A 1 102 ? -11.082 10.448 -28.376 1.00 88.06 102 LYS A C 1
ATOM 840 O O . LYS A 1 102 ? -11.896 10.650 -27.481 1.00 88.06 102 LYS A O 1
ATOM 845 N N . GLU A 1 103 ? -11.074 9.332 -29.099 1.00 92.00 103 GLU A N 1
ATOM 846 C CA . GLU A 1 103 ? -12.030 8.244 -28.878 1.00 92.00 103 GLU A CA 1
ATOM 847 C C . GLU A 1 103 ? -11.873 7.629 -27.475 1.00 92.00 103 GLU A C 1
ATOM 849 O O . GLU A 1 103 ? -12.849 7.466 -26.742 1.00 92.00 103 GLU A O 1
ATOM 854 N N . ALA A 1 104 ? -10.632 7.375 -27.046 1.00 88.44 104 ALA A N 1
ATOM 855 C CA . ALA A 1 104 ? -10.338 6.901 -25.694 1.00 88.44 104 ALA A CA 1
ATOM 856 C C . ALA A 1 104 ? -10.819 7.886 -24.612 1.00 88.44 104 ALA A C 1
ATOM 858 O O . ALA A 1 104 ? -11.355 7.465 -23.584 1.00 88.44 104 ALA A O 1
ATOM 859 N N . MET A 1 105 ? -10.682 9.196 -24.849 1.00 84.88 105 MET A N 1
ATOM 860 C CA . MET A 1 105 ? -11.209 10.225 -23.948 1.00 84.88 105 MET A CA 1
ATOM 861 C C . MET A 1 105 ? -12.729 10.179 -23.823 1.00 84.88 105 MET A C 1
ATOM 863 O O . MET A 1 105 ? -13.239 10.269 -22.706 1.00 84.88 105 MET A O 1
ATOM 867 N N . ASP A 1 106 ? -13.457 9.972 -24.919 1.00 86.31 106 ASP A N 1
ATOM 868 C CA . ASP A 1 106 ? -14.917 9.867 -24.875 1.00 86.31 106 ASP A CA 1
ATOM 869 C C . ASP A 1 106 ? -15.385 8.673 -24.024 1.00 86.31 106 ASP A C 1
ATOM 871 O O . ASP A 1 106 ? -16.350 8.796 -23.260 1.00 86.31 106 ASP A O 1
ATOM 875 N N . TYR A 1 107 ? -14.688 7.532 -24.091 1.00 85.69 107 TYR A N 1
ATOM 876 C CA . TYR A 1 107 ? -14.969 6.388 -23.215 1.00 85.69 107 TYR A CA 1
ATOM 877 C C . TYR A 1 107 ? -14.653 6.688 -21.746 1.00 85.69 107 TYR A C 1
ATOM 879 O O . TYR A 1 107 ? -15.451 6.358 -20.866 1.00 85.69 107 TYR A O 1
ATOM 887 N N . LEU A 1 108 ? -13.531 7.355 -21.471 1.00 83.56 108 LEU A N 1
ATOM 888 C CA . LEU A 1 108 ? -13.112 7.719 -20.113 1.00 83.56 108 LEU A CA 1
ATOM 889 C C . LEU A 1 108 ? -14.052 8.747 -19.459 1.00 83.56 108 LEU A C 1
ATOM 891 O O . LEU A 1 108 ? -14.323 8.683 -18.259 1.00 83.56 108 LEU A O 1
ATOM 895 N N . ILE A 1 109 ? -14.617 9.674 -20.235 1.00 81.06 109 ILE A N 1
ATOM 896 C CA . ILE A 1 109 ? -15.610 10.634 -19.731 1.00 81.06 109 ILE A CA 1
ATOM 897 C C . ILE A 1 109 ? -16.932 9.932 -19.397 1.00 81.06 109 ILE A C 1
ATOM 899 O O . ILE A 1 109 ? -17.585 10.292 -18.414 1.00 81.06 109 ILE A O 1
ATOM 903 N N . LYS A 1 110 ? -17.331 8.916 -20.168 1.00 81.62 110 LYS A N 1
ATOM 904 C CA . LYS A 1 110 ? -18.584 8.176 -19.944 1.00 81.62 110 LYS A CA 1
ATOM 905 C C . LYS A 1 110 ? -18.483 7.122 -18.842 1.00 81.62 110 LYS A C 1
ATOM 907 O O . LYS A 1 110 ? -19.497 6.797 -18.229 1.00 81.62 110 LYS A O 1
ATOM 912 N N . SER A 1 111 ? -17.294 6.593 -18.569 1.00 82.19 111 SER A N 1
ATOM 913 C CA . SER A 1 111 ? -17.118 5.520 -17.590 1.00 82.19 111 SER A CA 1
ATOM 914 C C . SER A 1 111 ? -17.338 5.997 -16.148 1.00 82.19 111 SER A C 1
ATOM 916 O O . SER A 1 111 ? -17.023 7.129 -15.770 1.00 82.19 111 SER A O 1
ATOM 918 N N . THR A 1 112 ? -17.905 5.126 -15.313 1.00 76.62 112 THR A N 1
ATOM 919 C CA . THR A 1 112 ? -18.070 5.374 -13.868 1.00 76.62 112 THR A CA 1
ATOM 920 C C . THR A 1 112 ? -16.813 4.989 -13.078 1.00 76.62 112 THR A C 1
ATOM 922 O O . THR A 1 112 ? -16.587 5.520 -11.997 1.00 76.62 112 THR A O 1
ATOM 925 N N . SER A 1 113 ? -15.993 4.085 -13.626 1.00 74.94 113 SER A N 1
ATOM 926 C CA . SER A 1 113 ? -14.747 3.572 -13.045 1.00 74.94 113 SER A CA 1
ATOM 927 C C . SER A 1 113 ? -13.762 3.193 -14.164 1.00 74.94 113 SER A C 1
ATOM 929 O O . SER A 1 113 ? -14.184 2.786 -15.247 1.00 74.94 113 SER A O 1
ATOM 931 N N . VAL A 1 114 ? -12.461 3.349 -13.914 1.00 79.56 114 VAL A N 1
ATOM 932 C CA . VAL A 1 114 ? -11.326 3.166 -14.839 1.00 79.56 114 VAL A CA 1
ATOM 933 C C . VAL A 1 114 ? -10.196 2.386 -14.154 1.00 79.56 114 VAL A C 1
ATOM 935 O O . VAL A 1 114 ? -9.438 2.920 -13.351 1.00 79.56 114 VAL A O 1
ATOM 938 N N . ILE A 1 115 ? -10.053 1.103 -14.471 1.00 82.00 115 ILE A N 1
ATOM 939 C CA . ILE A 1 115 ? -9.056 0.243 -13.821 1.00 82.00 115 ILE A CA 1
ATOM 940 C C . ILE A 1 115 ? -7.778 0.204 -14.665 1.00 82.00 115 ILE A C 1
ATOM 942 O O . ILE A 1 115 ? -7.820 -0.152 -15.841 1.00 82.00 115 ILE A O 1
ATOM 946 N N . PHE A 1 116 ? -6.638 0.528 -14.050 1.00 83.69 116 PHE A N 1
ATOM 947 C CA . PHE A 1 116 ? -5.318 0.377 -14.662 1.00 83.69 116 PHE A CA 1
ATOM 948 C C . PHE A 1 116 ? -4.733 -0.989 -14.298 1.00 83.69 116 PHE A C 1
ATOM 950 O O . PHE A 1 116 ? -4.585 -1.311 -13.122 1.00 83.69 116 PHE A O 1
ATOM 957 N N . VAL A 1 117 ? -4.372 -1.785 -15.306 1.00 87.06 117 VAL A N 1
ATOM 958 C CA . VAL A 1 117 ? -3.752 -3.104 -15.120 1.00 87.06 117 VAL A CA 1
ATOM 959 C C . VAL A 1 117 ? -2.422 -3.131 -15.861 1.00 87.06 117 VAL A C 1
ATOM 961 O O . VAL A 1 117 ? -2.355 -2.803 -17.043 1.00 87.06 117 VAL A O 1
ATOM 964 N N . GLY A 1 118 ? -1.356 -3.533 -15.174 1.00 86.88 118 GLY A N 1
ATOM 965 C CA . GLY A 1 118 ? -0.032 -3.654 -15.772 1.00 86.88 118 GLY A CA 1
ATOM 966 C C . GLY A 1 118 ? 0.856 -4.615 -14.994 1.00 86.88 118 GLY A C 1
ATOM 967 O O . GLY A 1 118 ? 0.852 -4.613 -13.766 1.00 86.88 118 GLY A O 1
ATOM 968 N N . VAL A 1 119 ? 1.640 -5.416 -15.717 1.00 86.94 119 VAL A N 1
ATOM 969 C CA . VAL A 1 119 ? 2.641 -6.339 -15.159 1.00 86.94 119 VAL A CA 1
ATOM 970 C C . VAL A 1 119 ? 4.032 -5.887 -15.611 1.00 86.94 119 VAL A C 1
ATOM 972 O O . VAL A 1 119 ? 4.199 -5.406 -16.734 1.00 86.94 119 VAL A O 1
ATOM 975 N N . GLY A 1 120 ? 5.037 -6.004 -14.740 1.00 84.25 120 GLY A N 1
ATOM 976 C CA . GLY A 1 120 ? 6.413 -5.588 -15.042 1.00 84.25 120 GLY A CA 1
ATOM 977 C C . GLY A 1 120 ? 6.539 -4.072 -15.217 1.00 84.25 120 GLY A C 1
ATOM 978 O O . GLY A 1 120 ? 5.943 -3.312 -14.457 1.00 84.25 120 GLY A O 1
ATOM 979 N N . ASN A 1 121 ? 7.276 -3.612 -16.231 1.00 85.06 121 ASN A N 1
ATOM 980 C CA . ASN A 1 121 ? 7.483 -2.176 -16.485 1.00 85.06 121 ASN A CA 1
ATOM 981 C C . ASN A 1 121 ? 6.164 -1.414 -16.715 1.00 85.06 121 ASN A C 1
ATOM 983 O O . ASN A 1 121 ? 6.029 -0.263 -16.303 1.00 85.06 121 ASN A O 1
ATOM 987 N N . SER A 1 122 ? 5.152 -2.072 -17.288 1.00 86.25 122 SER A N 1
ATOM 988 C CA . SER A 1 122 ? 3.818 -1.491 -17.482 1.00 86.25 122 SER A CA 1
ATOM 989 C C . SER A 1 122 ? 3.073 -1.241 -16.165 1.00 86.25 122 SER A C 1
ATOM 991 O O . SER A 1 122 ? 2.153 -0.428 -16.142 1.00 86.25 122 SER A O 1
ATOM 993 N N . SER A 1 123 ? 3.467 -1.887 -15.056 1.00 80.81 123 SER A N 1
ATOM 994 C CA . SER A 1 123 ? 2.885 -1.613 -13.732 1.00 80.81 123 SER A CA 1
ATOM 995 C C . SER A 1 123 ? 3.202 -0.196 -13.251 1.00 80.81 123 SER A C 1
ATOM 997 O O . SER A 1 123 ? 2.345 0.454 -12.661 1.00 80.81 123 SER A O 1
ATOM 999 N N . ILE A 1 124 ? 4.395 0.321 -13.569 1.00 86.56 124 ILE A N 1
ATOM 1000 C CA . ILE A 1 124 ? 4.814 1.680 -13.205 1.00 86.56 124 ILE A CA 1
ATOM 1001 C C . ILE A 1 124 ? 3.941 2.700 -13.935 1.00 86.56 124 ILE A C 1
ATOM 1003 O O . ILE A 1 124 ? 3.433 3.632 -13.317 1.00 86.56 124 ILE A O 1
ATOM 1007 N N . MET A 1 125 ? 3.705 2.490 -15.233 1.00 87.50 125 MET A N 1
ATOM 1008 C CA . MET A 1 125 ? 2.828 3.352 -16.030 1.00 87.50 125 MET A CA 1
ATOM 1009 C C . MET A 1 125 ? 1.364 3.243 -15.604 1.00 87.50 125 MET A C 1
ATOM 1011 O O . MET A 1 125 ? 0.673 4.255 -15.561 1.00 87.50 125 MET A O 1
ATOM 1015 N N . GLY A 1 126 ? 0.899 2.045 -15.236 1.00 86.50 126 GLY A N 1
ATOM 1016 C CA . GLY A 1 126 ? -0.439 1.848 -14.678 1.00 86.50 126 GLY A CA 1
ATOM 1017 C C . GLY A 1 126 ? -0.639 2.619 -13.373 1.00 86.50 126 GLY A C 1
ATOM 1018 O O . GLY A 1 126 ? -1.617 3.351 -13.243 1.00 86.50 126 GLY A O 1
ATOM 1019 N N . LYS A 1 127 ? 0.325 2.532 -12.448 1.00 77.75 127 LYS A N 1
ATOM 1020 C CA . LYS A 1 127 ? 0.322 3.293 -11.187 1.00 77.75 127 LYS A CA 1
ATOM 1021 C C . LYS A 1 127 ? 0.383 4.798 -11.432 1.00 77.75 127 LYS A C 1
ATOM 1023 O O . LYS A 1 127 ? -0.413 5.552 -10.882 1.00 77.75 127 LYS A O 1
ATOM 1028 N N . TYR A 1 128 ? 1.290 5.245 -12.299 1.00 82.88 128 TYR A N 1
ATOM 1029 C CA . TYR A 1 128 ? 1.406 6.659 -12.649 1.00 82.88 128 TYR A CA 1
ATOM 1030 C C . TYR A 1 128 ? 0.113 7.198 -13.276 1.00 82.88 128 TYR A C 1
ATOM 1032 O O . TYR A 1 128 ? -0.362 8.264 -12.886 1.00 82.88 128 TYR A O 1
ATOM 1040 N N . GLY A 1 129 ? -0.492 6.437 -14.192 1.00 84.00 129 GLY A N 1
ATOM 1041 C CA . GLY A 1 129 ? -1.789 6.745 -14.787 1.00 84.00 129 GLY A CA 1
ATOM 1042 C C . GLY A 1 129 ? -2.887 6.856 -13.733 1.00 84.00 129 GLY A C 1
ATOM 1043 O O . GLY A 1 129 ? -3.557 7.884 -13.668 1.00 84.00 129 GLY A O 1
ATOM 1044 N N . ALA A 1 130 ? -3.019 5.868 -12.846 1.00 80.88 130 ALA A N 1
ATOM 1045 C CA . ALA A 1 130 ? -3.996 5.906 -11.759 1.00 80.88 130 ALA A CA 1
ATOM 1046 C C . ALA A 1 130 ? -3.850 7.176 -10.898 1.00 80.88 130 ALA A C 1
ATOM 1048 O O . ALA A 1 130 ? -4.829 7.891 -10.679 1.00 80.88 130 ALA A O 1
ATOM 1049 N N . ARG A 1 131 ? -2.620 7.528 -10.498 1.00 71.75 131 ARG A N 1
ATOM 1050 C CA . ARG A 1 131 ? -2.337 8.754 -9.727 1.00 71.75 131 ARG A CA 1
ATOM 1051 C C . ARG A 1 131 ? -2.688 10.029 -10.479 1.00 71.75 131 ARG A C 1
ATOM 1053 O O . ARG A 1 131 ? -3.334 10.919 -9.928 1.00 71.75 131 ARG A O 1
ATOM 1060 N N . TYR A 1 132 ? -2.264 10.132 -11.734 1.00 76.12 132 TYR A N 1
ATOM 1061 C CA . TYR A 1 132 ? -2.497 11.322 -12.545 1.00 76.12 132 TYR A CA 1
ATOM 1062 C C . TYR A 1 132 ? -3.996 11.564 -12.762 1.00 76.12 132 TYR A C 1
ATOM 1064 O O . TYR A 1 132 ? -4.491 12.674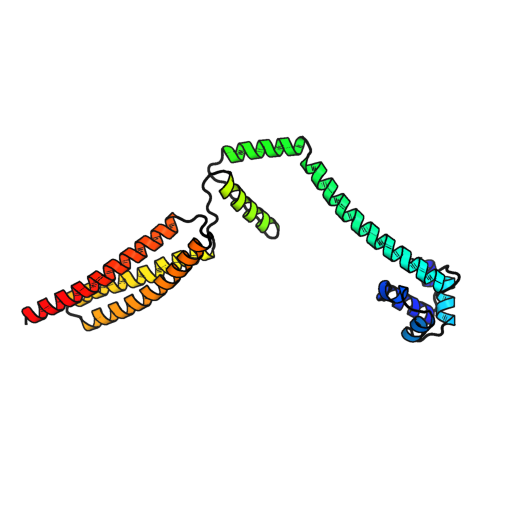 -12.552 1.00 76.12 132 TYR A O 1
ATOM 1072 N N . PHE A 1 133 ? -4.740 10.514 -13.117 1.00 74.38 133 PHE A N 1
ATOM 1073 C CA . PHE A 1 133 ? -6.179 10.608 -13.354 1.00 74.38 133 PHE A CA 1
ATOM 1074 C C . PHE A 1 133 ? -6.973 10.870 -12.064 1.00 74.38 133 PHE A C 1
ATOM 1076 O O . PHE A 1 133 ? -7.948 11.623 -12.112 1.00 74.38 133 PHE A O 1
ATOM 1083 N N . ASN A 1 134 ? -6.518 10.366 -10.911 1.00 69.19 134 ASN A N 1
ATOM 1084 C CA . ASN A 1 134 ? -7.096 10.706 -9.606 1.00 69.19 134 ASN A CA 1
ATOM 1085 C C . ASN A 1 134 ? -7.002 12.199 -9.291 1.00 69.19 134 ASN A C 1
ATOM 1087 O O . ASN A 1 134 ? -7.983 12.804 -8.855 1.00 69.19 134 ASN A O 1
ATOM 1091 N N . ASN A 1 135 ? -5.839 12.797 -9.546 1.00 61.94 135 ASN A N 1
ATOM 1092 C CA . ASN A 1 135 ? -5.581 14.189 -9.190 1.00 61.94 135 ASN A CA 1
ATOM 1093 C C . ASN A 1 135 ? -6.223 15.182 -10.169 1.00 61.94 135 ASN A C 1
ATOM 1095 O O . ASN A 1 135 ? -6.677 16.246 -9.752 1.00 61.94 135 ASN A O 1
ATOM 1099 N N . VAL A 1 136 ? -6.279 14.851 -11.464 1.00 63.75 136 VAL A N 1
ATOM 1100 C CA . VAL A 1 136 ? -6.713 15.790 -12.513 1.00 63.75 136 VAL A CA 1
ATOM 1101 C C . VAL A 1 136 ? -8.202 15.664 -12.855 1.00 63.75 136 VAL A C 1
ATOM 1103 O O . VAL A 1 136 ? -8.851 16.673 -13.122 1.00 63.75 136 VAL A O 1
ATOM 1106 N N . VAL A 1 137 ? -8.781 14.456 -12.850 1.00 54.88 137 VAL A N 1
ATOM 1107 C CA . VAL A 1 137 ? -10.090 14.211 -13.499 1.00 54.88 137 VAL A CA 1
ATOM 1108 C C . VAL A 1 137 ? -11.279 14.227 -12.525 1.00 54.88 137 VAL A C 1
ATOM 1110 O O . VAL A 1 137 ? -12.428 14.173 -12.955 1.00 54.88 137 VAL A O 1
ATOM 1113 N N . ARG A 1 138 ? -11.056 14.384 -11.210 1.00 45.69 138 ARG A N 1
ATOM 1114 C CA . ARG A 1 138 ? -12.123 14.498 -10.186 1.00 45.69 138 ARG A CA 1
ATOM 1115 C C . ARG A 1 138 ? -13.238 13.446 -10.359 1.00 45.69 138 ARG A C 1
ATOM 1117 O O . ARG A 1 138 ? -14.414 13.721 -10.130 1.00 45.69 138 ARG A O 1
ATOM 1124 N N . LYS A 1 139 ? -12.871 12.222 -10.746 1.00 42.47 139 LYS A N 1
ATOM 1125 C CA . LYS A 1 139 ? -13.707 11.026 -10.616 1.00 42.47 139 LYS A CA 1
ATOM 1126 C C . LYS A 1 139 ? -13.001 10.092 -9.648 1.00 42.47 139 LYS A C 1
ATOM 1128 O O . LYS A 1 139 ? -11.851 9.734 -9.864 1.00 42.47 139 LYS A O 1
ATOM 1133 N N . ARG A 1 140 ? -13.690 9.779 -8.545 1.00 41.06 140 ARG A N 1
ATOM 1134 C CA . ARG A 1 140 ? -13.196 8.950 -7.439 1.00 41.06 140 ARG A CA 1
ATOM 1135 C C . ARG A 1 140 ? -12.612 7.650 -7.969 1.00 41.06 140 ARG A C 1
ATOM 1137 O O . ARG A 1 140 ? -13.387 6.793 -8.383 1.00 41.06 140 ARG A O 1
ATOM 1144 N N . MET A 1 141 ? -11.303 7.471 -7.845 1.00 45.03 141 MET A N 1
ATOM 1145 C CA . MET A 1 141 ? -10.692 6.148 -7.818 1.00 45.03 141 MET A CA 1
ATOM 1146 C C . MET A 1 141 ? -9.617 6.128 -6.738 1.00 45.03 141 MET A C 1
ATOM 1148 O O . MET A 1 141 ? -8.887 7.089 -6.541 1.00 45.03 141 MET A O 1
ATOM 1152 N N . ALA A 1 142 ? -9.610 5.077 -5.930 1.00 43.38 142 ALA A N 1
ATOM 1153 C CA . ALA A 1 142 ? -8.718 4.959 -4.790 1.00 43.38 142 ALA A CA 1
ATOM 1154 C C . ALA A 1 142 ? -7.530 4.091 -5.213 1.00 43.38 142 ALA A C 1
ATOM 1156 O O . ALA A 1 142 ? -7.715 2.908 -5.483 1.00 43.38 142 ALA A O 1
ATOM 1157 N N . GLU A 1 143 ? -6.331 4.670 -5.303 1.00 47.84 143 GLU A N 1
ATOM 1158 C CA . GLU A 1 143 ? -5.118 3.874 -5.107 1.00 47.84 143 GLU A CA 1
ATOM 1159 C C . GLU A 1 143 ? -4.900 3.865 -3.600 1.00 47.84 143 GLU A C 1
ATOM 1161 O O . GLU A 1 143 ? -4.358 4.813 -3.040 1.00 47.84 143 GLU A O 1
ATOM 1166 N N . VAL A 1 144 ? -5.438 2.849 -2.934 1.00 54.12 144 VAL A N 1
ATOM 1167 C CA . VAL A 1 144 ? -5.189 2.666 -1.511 1.00 54.12 144 VAL A CA 1
ATOM 1168 C C . VAL A 1 144 ? -3.786 2.084 -1.381 1.00 54.12 144 VAL A C 1
ATOM 1170 O O . VAL A 1 144 ? -3.471 1.072 -2.007 1.00 54.12 144 VAL A O 1
ATOM 1173 N N . SER A 1 145 ? -2.909 2.757 -0.638 1.00 63.91 145 SER A N 1
ATOM 1174 C CA . SER A 1 145 ? -1.582 2.213 -0.344 1.00 63.91 145 SER A CA 1
ATOM 1175 C C . SER A 1 145 ? -1.748 0.875 0.387 1.00 63.91 145 SER A C 1
ATOM 1177 O O . SER A 1 145 ? -2.472 0.808 1.377 1.00 63.91 145 SER A O 1
ATOM 1179 N N . GLU A 1 146 ? -1.075 -0.186 -0.069 1.00 70.25 146 GLU A N 1
ATOM 1180 C CA . GLU A 1 146 ? -1.085 -1.504 0.596 1.00 70.25 146 GLU A CA 1
ATOM 1181 C C . GLU A 1 146 ? -0.675 -1.379 2.076 1.00 70.25 146 GLU A C 1
ATOM 1183 O O . GLU A 1 146 ? -1.230 -2.038 2.953 1.00 70.25 146 GLU A O 1
ATOM 1188 N N . GLN A 1 147 ? 0.234 -0.443 2.370 1.00 77.06 147 GLN A N 1
ATOM 1189 C CA . GLN A 1 147 ? 0.641 -0.093 3.729 1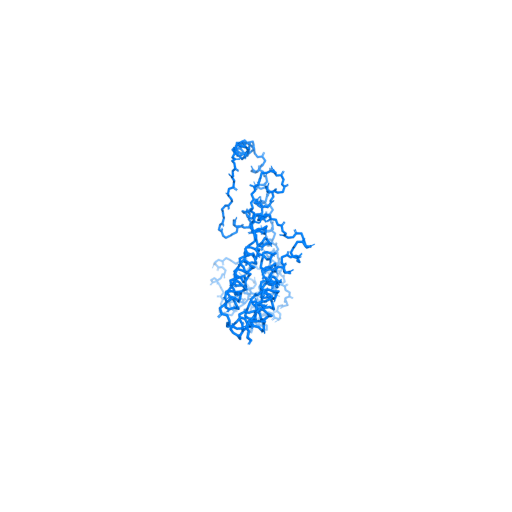.00 77.06 147 GLN A CA 1
ATOM 1190 C C . GLN A 1 147 ? -0.487 0.581 4.527 1.00 77.06 147 GLN A C 1
ATOM 1192 O O . GLN A 1 147 ? -0.661 0.279 5.704 1.00 77.06 147 GLN A O 1
ATOM 1197 N N . PHE A 1 148 ? -1.277 1.456 3.899 1.00 83.00 148 PHE A N 1
ATOM 1198 C CA . PHE A 1 148 ? -2.435 2.084 4.542 1.00 83.00 148 PHE A CA 1
ATOM 1199 C C . PHE A 1 148 ? -3.514 1.049 4.878 1.00 83.00 148 PHE A C 1
ATOM 1201 O O . PHE A 1 148 ? -4.023 1.037 5.994 1.00 83.00 148 PHE A O 1
ATOM 1208 N N . GLU A 1 149 ? -3.836 0.150 3.943 1.00 81.31 149 GLU A N 1
ATOM 1209 C CA . GLU A 1 149 ? -4.801 -0.930 4.179 1.00 81.31 149 GLU A CA 1
ATOM 1210 C C . GLU A 1 149 ? -4.356 -1.830 5.329 1.00 81.31 149 GLU A C 1
ATOM 1212 O O . GLU A 1 149 ? -5.141 -2.108 6.236 1.00 81.31 149 GLU A O 1
ATOM 1217 N N . MET A 1 150 ? -3.083 -2.230 5.326 1.00 84.50 150 MET A N 1
ATOM 1218 C CA . MET A 1 150 ? -2.500 -3.042 6.389 1.00 84.50 150 MET A CA 1
ATOM 1219 C C . MET A 1 150 ? -2.611 -2.353 7.754 1.00 84.50 150 MET A C 1
ATOM 1221 O O . MET A 1 150 ? -3.057 -2.985 8.711 1.00 84.50 150 MET A O 1
ATOM 1225 N N . LEU A 1 151 ? -2.276 -1.062 7.836 1.00 88.31 151 LEU A N 1
ATOM 1226 C CA . LEU A 1 151 ? -2.394 -0.282 9.068 1.00 88.31 151 LEU A CA 1
ATOM 1227 C C . LEU A 1 151 ? -3.851 -0.161 9.529 1.00 88.31 151 LEU A C 1
ATOM 1229 O O . LEU A 1 151 ? -4.1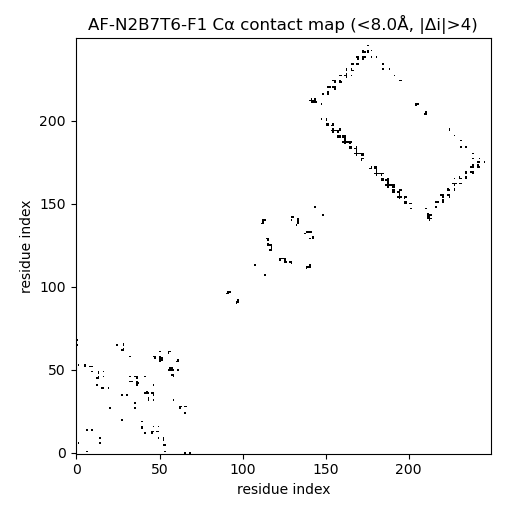40 -0.406 10.699 1.00 88.31 151 LEU A O 1
ATOM 1233 N N . CYS A 1 152 ? -4.795 0.131 8.631 1.00 89.50 152 CYS A N 1
ATOM 1234 C CA . CYS A 1 152 ? -6.213 0.176 8.990 1.00 89.50 152 CYS A CA 1
ATOM 1235 C C . CYS A 1 152 ? -6.728 -1.184 9.489 1.00 89.50 152 CYS A C 1
ATOM 1237 O O . CYS A 1 152 ? -7.419 -1.236 10.506 1.00 89.50 152 CYS A O 1
ATOM 1239 N N . PHE A 1 153 ? -6.384 -2.295 8.827 1.00 90.00 153 PHE A N 1
ATOM 1240 C CA . PHE A 1 153 ? -6.775 -3.634 9.285 1.00 90.00 153 PHE A CA 1
ATOM 1241 C C . PHE A 1 153 ? -6.128 -4.006 10.619 1.00 90.00 153 PHE A C 1
ATOM 1243 O O . PHE A 1 153 ? -6.779 -4.635 11.459 1.00 90.00 153 PHE A O 1
ATOM 1250 N N . GLN A 1 154 ? -4.882 -3.590 10.840 1.00 91.44 154 GLN A N 1
ATOM 1251 C CA . GLN A 1 154 ? -4.197 -3.744 12.115 1.00 91.44 154 GLN A CA 1
ATOM 1252 C C . GLN A 1 154 ? -4.952 -3.007 13.229 1.00 91.44 154 GLN A C 1
ATOM 1254 O O . GLN A 1 154 ? -5.275 -3.625 14.246 1.00 91.44 154 GLN A O 1
ATOM 1259 N N . VAL A 1 155 ? -5.309 -1.734 13.013 1.00 93.00 155 VAL A N 1
ATOM 1260 C CA . VAL A 1 155 ? -6.122 -0.947 13.955 1.00 93.00 155 VAL A CA 1
ATOM 1261 C C . VAL A 1 155 ? -7.442 -1.664 14.234 1.00 93.00 155 VAL A C 1
ATOM 1263 O O . VAL A 1 155 ? -7.716 -1.994 15.384 1.00 93.00 155 VAL A O 1
ATOM 1266 N N . ILE A 1 156 ? -8.221 -1.994 13.199 1.00 94.38 156 ILE A N 1
ATOM 1267 C CA . ILE A 1 156 ? -9.541 -2.636 13.334 1.00 94.38 156 ILE A CA 1
ATOM 1268 C C . ILE A 1 156 ? -9.456 -3.948 14.131 1.00 94.38 156 ILE A C 1
ATOM 1270 O O . ILE A 1 156 ? -10.291 -4.197 15.002 1.00 94.38 156 ILE A O 1
ATOM 1274 N N . THR A 1 157 ? -8.445 -4.777 13.869 1.00 93.56 157 THR A N 1
ATOM 1275 C CA . THR A 1 157 ? -8.297 -6.097 14.502 1.00 93.56 157 THR A CA 1
ATOM 1276 C C . THR A 1 157 ? -7.945 -5.978 15.984 1.00 93.56 157 THR A C 1
ATOM 1278 O O . THR A 1 157 ? -8.618 -6.562 16.840 1.00 93.56 157 THR A O 1
ATOM 1281 N N . PHE A 1 158 ? -6.906 -5.206 16.309 1.00 94.69 158 PHE A N 1
ATOM 1282 C CA . PHE A 1 158 ? -6.434 -5.072 17.687 1.00 94.69 158 PHE A CA 1
ATOM 1283 C C . PHE A 1 158 ? -7.422 -4.306 18.565 1.00 94.69 158 PHE A C 1
ATOM 1285 O O . PHE A 1 158 ? -7.718 -4.728 19.683 1.00 94.69 158 PHE A O 1
ATOM 1292 N N . VAL A 1 159 ? -8.006 -3.233 18.037 1.00 93.56 159 VAL A N 1
ATOM 1293 C CA . VAL A 1 159 ? -9.040 -2.460 18.727 1.00 93.56 159 VAL A CA 1
ATOM 1294 C C . VAL A 1 159 ? -10.324 -3.275 18.903 1.00 93.56 159 VAL A C 1
ATOM 1296 O O . VAL A 1 159 ? -10.933 -3.237 19.973 1.00 93.56 159 VAL A O 1
ATOM 1299 N N . GLY A 1 160 ? -10.730 -4.056 17.895 1.00 94.06 160 GLY A N 1
ATOM 1300 C CA . GLY A 1 160 ? -11.880 -4.960 18.003 1.00 94.06 160 GLY A CA 1
ATOM 1301 C C . GLY A 1 160 ? -11.685 -6.029 19.084 1.00 94.06 160 GLY A C 1
ATOM 1302 O O . GLY A 1 160 ? -12.606 -6.334 19.850 1.00 94.06 160 GLY A O 1
ATOM 1303 N N . THR A 1 161 ? -10.457 -6.537 19.206 1.00 94.88 161 THR A N 1
ATOM 1304 C CA . THR A 1 161 ? -10.057 -7.465 20.272 1.00 94.88 161 THR A CA 1
ATOM 1305 C C . THR A 1 161 ? -10.132 -6.779 21.637 1.00 94.88 161 THR A C 1
ATOM 1307 O O . THR A 1 161 ? -10.822 -7.270 22.530 1.00 94.88 161 THR A O 1
ATOM 1310 N N . ALA A 1 162 ? -9.534 -5.591 21.778 1.00 96.69 162 ALA A N 1
ATOM 1311 C CA . ALA A 1 162 ? -9.576 -4.801 23.010 1.00 96.69 162 ALA A CA 1
ATOM 1312 C C . ALA A 1 162 ? -11.011 -4.521 23.478 1.00 96.69 162 ALA A C 1
ATOM 1314 O O . ALA A 1 162 ? -11.361 -4.778 24.630 1.00 96.69 162 ALA A O 1
ATOM 1315 N N . ARG A 1 163 ? -11.881 -4.081 22.560 1.00 96.69 163 ARG A N 1
ATOM 1316 C CA . ARG A 1 163 ? -13.305 -3.852 22.831 1.00 96.69 163 ARG A CA 1
ATOM 1317 C C . ARG A 1 163 ? -13.996 -5.101 23.376 1.00 96.69 163 ARG A C 1
ATOM 1319 O O . ARG A 1 163 ? -14.789 -4.997 24.309 1.00 96.69 163 ARG A O 1
ATOM 1326 N N . THR A 1 164 ? -13.706 -6.268 22.804 1.00 97.00 164 THR A N 1
ATOM 1327 C CA . THR A 1 164 ? -14.282 -7.543 23.252 1.00 97.00 164 THR A CA 1
ATOM 1328 C C . THR A 1 164 ? -13.850 -7.866 24.681 1.00 97.00 164 THR A C 1
ATOM 1330 O O . THR A 1 164 ? -14.700 -8.180 25.513 1.00 97.00 164 THR A O 1
ATOM 1333 N N . HIS A 1 165 ? -12.564 -7.698 25.004 1.00 97.44 165 HIS A N 1
ATOM 1334 C CA . HIS A 1 165 ? -12.071 -7.870 26.372 1.00 97.44 165 HIS A CA 1
ATOM 1335 C C . HIS A 1 165 ? -12.746 -6.908 27.358 1.00 97.44 165 HIS A C 1
ATOM 1337 O O . HIS A 1 165 ? -13.190 -7.346 28.416 1.00 97.44 165 HIS A O 1
ATOM 1343 N N . PHE A 1 166 ? -12.916 -5.628 27.005 1.00 97.75 166 PHE A N 1
ATOM 1344 C CA . PHE A 1 166 ? -13.594 -4.658 27.876 1.00 97.75 166 PHE A CA 1
ATOM 1345 C C . PHE A 1 166 ? -15.067 -5.011 28.121 1.00 97.75 166 PHE A C 1
ATOM 1347 O O . PHE A 1 166 ? -15.546 -4.911 29.250 1.00 97.75 166 PHE A O 1
ATOM 1354 N N . ILE A 1 167 ? -15.790 -5.476 27.097 1.00 95.88 167 ILE A N 1
ATOM 1355 C CA . ILE A 1 167 ? -17.177 -5.939 27.255 1.00 95.88 167 ILE A CA 1
ATOM 1356 C C . ILE A 1 167 ? -17.236 -7.181 28.155 1.00 95.88 167 ILE A C 1
ATOM 1358 O O . ILE A 1 167 ? -18.075 -7.244 29.057 1.00 95.88 167 ILE A O 1
ATOM 1362 N N . ASN A 1 168 ? -16.337 -8.145 27.954 1.00 96.69 168 ASN A N 1
ATOM 1363 C CA . ASN A 1 168 ? -16.276 -9.355 28.774 1.00 96.69 168 ASN A CA 1
ATOM 1364 C C . ASN A 1 168 ? -15.875 -9.045 30.224 1.00 96.69 168 ASN A C 1
ATOM 1366 O O . ASN A 1 168 ? -16.388 -9.679 31.146 1.00 96.69 168 ASN A O 1
ATOM 1370 N N . ALA A 1 169 ? -15.029 -8.036 30.450 1.00 97.69 169 ALA A N 1
ATOM 1371 C CA . ALA A 1 169 ? -14.677 -7.571 31.788 1.00 97.69 169 ALA A CA 1
ATOM 1372 C C . ALA A 1 169 ? -15.910 -7.042 32.538 1.00 97.69 169 ALA A C 1
ATOM 1374 O O . ALA A 1 169 ? -16.138 -7.406 33.691 1.00 97.69 169 ALA A O 1
ATOM 1375 N N . ILE A 1 170 ? -16.765 -6.259 31.863 1.00 96.25 170 ILE A N 1
ATOM 1376 C CA . ILE A 1 170 ? -18.042 -5.790 32.431 1.00 96.25 170 ILE A CA 1
ATOM 1377 C C . ILE A 1 170 ? -18.948 -6.975 32.786 1.00 96.25 170 ILE A C 1
ATOM 1379 O O . ILE A 1 170 ? -19.569 -6.979 33.850 1.00 96.25 170 ILE A O 1
ATOM 1383 N N . GLN A 1 171 ? -19.043 -7.979 31.908 1.00 95.94 171 GLN A N 1
ATOM 1384 C CA . GLN A 1 171 ? -19.865 -9.170 32.155 1.00 95.94 171 GLN A CA 1
ATOM 1385 C C . GLN A 1 171 ? -19.346 -9.996 33.339 1.00 95.94 171 GLN A C 1
ATOM 1387 O O . GLN A 1 171 ? -20.146 -10.422 34.170 1.00 95.94 171 GLN A O 1
ATOM 1392 N N . SER A 1 172 ? -18.027 -10.162 33.446 1.00 95.44 172 SER A N 1
ATOM 1393 C CA . SER A 1 172 ? -17.378 -10.905 34.534 1.00 95.44 172 SER A CA 1
ATOM 1394 C C . SER A 1 172 ? -17.571 -10.202 35.877 1.00 95.44 172 SER A C 1
ATOM 1396 O O . SER A 1 172 ? -17.994 -10.827 36.846 1.00 95.44 172 SER A O 1
ATOM 1398 N N . ALA A 1 173 ? -17.394 -8.878 35.920 1.00 95.25 173 ALA A N 1
ATOM 1399 C CA . ALA A 1 173 ? -17.656 -8.090 37.124 1.00 95.25 173 ALA A CA 1
ATOM 1400 C C . ALA A 1 173 ? -19.132 -8.112 37.533 1.00 95.25 173 ALA A C 1
ATOM 1402 O O . ALA A 1 173 ? -19.443 -8.195 38.716 1.00 95.25 173 ALA A O 1
ATOM 1403 N N . LYS A 1 174 ? -20.058 -8.112 36.567 1.00 94.06 174 LYS A N 1
ATOM 1404 C CA . LYS A 1 174 ? -21.491 -8.277 36.847 1.00 94.06 174 LYS A CA 1
ATOM 1405 C C . LYS A 1 174 ? -21.816 -9.636 37.486 1.00 94.06 174 LYS A C 1
ATOM 1407 O O . LYS A 1 174 ? -22.807 -9.736 38.204 1.00 94.06 174 LYS A O 1
ATOM 1412 N N . ALA A 1 175 ? -21.019 -10.668 37.215 1.00 94.12 175 ALA A N 1
ATOM 1413 C CA . ALA A 1 175 ? -21.154 -11.992 37.819 1.00 94.12 175 ALA A CA 1
ATOM 1414 C C . ALA A 1 175 ? -20.445 -12.128 39.185 1.00 94.12 175 ALA A C 1
ATOM 1416 O O . ALA A 1 175 ? -20.533 -13.194 39.785 1.00 94.12 175 ALA A O 1
ATOM 1417 N N . GLY A 1 176 ? -19.759 -11.080 39.666 1.00 93.00 176 GLY A N 1
ATOM 1418 C CA . GLY A 1 176 ? -18.953 -11.097 40.898 1.00 93.00 176 GLY A CA 1
ATOM 1419 C C . GLY A 1 176 ? -17.500 -11.555 40.697 1.00 93.00 176 GLY A C 1
ATOM 1420 O O . GLY A 1 176 ? -16.705 -11.552 41.633 1.00 93.00 176 GLY A O 1
ATOM 1421 N N . ASN A 1 177 ? -17.100 -11.911 39.470 1.00 95.50 177 ASN A N 1
ATOM 1422 C CA . ASN A 1 177 ? -15.742 -12.370 39.164 1.00 95.50 177 ASN A CA 1
ATOM 1423 C C . ASN A 1 177 ? -14.797 -11.179 38.906 1.00 95.50 177 ASN A C 1
ATOM 1425 O O . ASN A 1 177 ? -14.415 -10.906 37.764 1.00 95.50 177 ASN A O 1
ATOM 1429 N N . PHE A 1 178 ? -14.419 -10.438 39.951 1.00 94.38 178 PHE A N 1
ATOM 1430 C CA . PHE A 1 178 ? -13.598 -9.227 39.785 1.00 94.38 178 PHE A CA 1
ATOM 1431 C C . PHE A 1 178 ? -12.154 -9.491 39.349 1.00 94.38 178 PHE A C 1
ATOM 1433 O O . PHE A 1 178 ? -11.620 -8.707 38.567 1.00 94.38 178 PHE A O 1
ATOM 1440 N N . ASP A 1 179 ? -11.536 -10.586 39.798 1.00 94.62 179 ASP A N 1
ATOM 1441 C CA . ASP A 1 179 ? -10.159 -10.931 39.407 1.00 94.62 179 ASP A CA 1
ATOM 1442 C C . ASP A 1 179 ? -10.061 -11.207 37.898 1.00 94.62 179 ASP A C 1
ATOM 1444 O O . ASP A 1 179 ? -9.148 -10.743 37.211 1.00 94.62 179 ASP A O 1
ATOM 1448 N N . GLU A 1 180 ? -11.048 -11.930 37.363 1.00 95.19 180 GLU A N 1
ATOM 1449 C CA . GLU A 1 180 ? -11.175 -12.200 35.931 1.00 95.19 180 GLU A CA 1
ATOM 1450 C C . GLU A 1 180 ? -11.437 -10.909 35.150 1.00 95.19 180 GLU A C 1
ATOM 1452 O O . GLU A 1 180 ? -10.791 -10.660 34.131 1.00 95.19 180 GLU A O 1
ATOM 1457 N N . ALA A 1 181 ? -12.323 -10.046 35.658 1.00 95.88 181 ALA A N 1
ATOM 1458 C CA . ALA A 1 181 ? -12.588 -8.749 35.050 1.00 95.88 181 ALA A CA 1
ATOM 1459 C C . ALA A 1 181 ? -11.316 -7.890 34.956 1.00 95.88 181 ALA A C 1
ATOM 1461 O O . ALA A 1 181 ? -11.059 -7.289 33.914 1.00 95.88 181 ALA A O 1
ATOM 1462 N N . GLU A 1 182 ? -10.490 -7.854 36.003 1.00 95.44 182 GLU A N 1
ATOM 1463 C CA . GLU A 1 182 ? -9.254 -7.070 36.003 1.00 95.44 182 GLU A CA 1
ATOM 1464 C C . GLU A 1 182 ? -8.201 -7.634 35.036 1.00 95.44 182 GLU A C 1
ATOM 1466 O O . GLU A 1 182 ? -7.513 -6.871 34.351 1.00 95.44 182 GLU A O 1
ATOM 1471 N N . ASN A 1 183 ? -8.103 -8.961 34.919 1.00 96.75 183 ASN A N 1
ATOM 1472 C CA . ASN A 1 183 ? -7.242 -9.596 33.921 1.00 96.75 183 ASN A CA 1
ATOM 1473 C C . ASN A 1 183 ? -7.694 -9.266 32.493 1.00 96.75 183 ASN A C 1
ATOM 1475 O O . ASN A 1 183 ? -6.868 -8.872 31.671 1.00 96.75 183 ASN A O 1
ATOM 1479 N N . LEU A 1 184 ? -9.000 -9.318 32.220 1.00 97.25 184 LEU A N 1
ATOM 1480 C CA . LEU A 1 184 ? -9.558 -8.936 30.922 1.00 97.25 184 LEU A CA 1
ATOM 1481 C C . LEU A 1 184 ? -9.295 -7.459 30.593 1.00 97.25 184 LEU A C 1
ATOM 1483 O O . LEU A 1 184 ? -8.981 -7.139 29.448 1.00 97.25 184 LEU A O 1
ATOM 1487 N N . ILE A 1 185 ? -9.345 -6.549 31.575 1.00 97.06 185 ILE A N 1
ATOM 1488 C CA . ILE A 1 185 ? -8.938 -5.150 31.361 1.00 97.06 185 ILE A CA 1
ATOM 1489 C C . ILE A 1 185 ? -7.465 -5.059 30.945 1.00 97.06 185 ILE A C 1
ATOM 1491 O O . ILE A 1 185 ? -7.156 -4.325 30.008 1.00 97.06 185 ILE A O 1
ATOM 1495 N N . LYS A 1 186 ? -6.560 -5.800 31.599 1.00 96.62 186 LYS A N 1
ATOM 1496 C CA . LYS A 1 186 ? -5.121 -5.791 31.273 1.00 96.62 186 LYS A CA 1
ATOM 1497 C C . LYS A 1 186 ? -4.850 -6.322 29.864 1.00 96.62 186 LYS A C 1
ATOM 1499 O O . LYS A 1 186 ? -4.083 -5.712 29.118 1.00 96.62 186 LYS A O 1
ATOM 1504 N N . GLU A 1 187 ? -5.500 -7.420 29.485 1.00 96.38 187 GLU A N 1
ATOM 1505 C CA . GLU A 1 187 ? -5.432 -7.971 28.125 1.00 96.38 187 GLU A CA 1
ATOM 1506 C C . GLU A 1 187 ? -5.966 -6.969 27.092 1.00 96.38 187 GLU A C 1
ATOM 1508 O O . GLU A 1 187 ? -5.319 -6.712 26.073 1.00 96.38 187 GLU A O 1
ATOM 1513 N N . GLY A 1 188 ? -7.100 -6.332 27.396 1.00 96.69 188 GLY A N 1
ATOM 1514 C CA . GLY A 1 188 ? -7.689 -5.291 26.562 1.00 96.69 188 GLY A CA 1
ATOM 1515 C C . GLY A 1 188 ? -6.789 -4.061 26.398 1.00 96.69 188 GLY A C 1
ATOM 1516 O O . GLY A 1 188 ? -6.598 -3.606 25.274 1.00 96.69 188 GLY A O 1
ATOM 1517 N N . ASP A 1 189 ? -6.186 -3.549 27.477 1.00 96.50 189 ASP A N 1
ATOM 1518 C CA . ASP A 1 189 ? -5.252 -2.407 27.454 1.00 96.50 189 ASP A CA 1
ATOM 1519 C C . ASP A 1 189 ? -3.993 -2.733 26.608 1.00 96.50 189 ASP A C 1
ATOM 1521 O O . ASP A 1 189 ? -3.486 -1.877 25.870 1.00 96.50 189 ASP A O 1
ATOM 1525 N N . SER A 1 190 ? -3.510 -3.984 26.655 1.00 96.06 190 SER A N 1
ATOM 1526 C CA . SER A 1 190 ? -2.393 -4.456 25.823 1.00 96.06 190 SER A CA 1
ATOM 1527 C C . SER A 1 190 ? -2.750 -4.489 24.333 1.00 96.06 190 SER A C 1
ATOM 1529 O O . SER A 1 190 ? -2.006 -3.950 23.508 1.00 96.06 190 SER A O 1
ATOM 1531 N N . ALA A 1 191 ? -3.902 -5.069 23.980 1.00 95.06 191 ALA A N 1
ATOM 1532 C CA . ALA A 1 191 ? -4.390 -5.092 22.602 1.00 95.06 191 ALA A CA 1
ATOM 1533 C C . ALA A 1 191 ? -4.670 -3.673 22.078 1.00 95.06 191 ALA A C 1
ATOM 1535 O O . ALA A 1 191 ? -4.292 -3.337 20.956 1.00 95.06 191 ALA A O 1
ATOM 1536 N N . PHE A 1 192 ? -5.258 -2.807 22.908 1.00 95.19 192 PHE A N 1
ATOM 1537 C CA . PHE A 1 192 ? -5.553 -1.424 22.544 1.00 95.19 192 PHE A CA 1
ATOM 1538 C C . PHE A 1 192 ? -4.281 -0.649 22.193 1.00 95.19 192 PHE A C 1
ATOM 1540 O O . PHE A 1 192 ? -4.239 0.039 21.177 1.00 95.19 192 PHE A O 1
ATOM 1547 N N . SER A 1 193 ? -3.212 -0.823 22.975 1.00 93.50 193 SER A N 1
ATOM 1548 C CA . SER A 1 193 ? -1.919 -0.178 22.725 1.00 93.50 193 SER A CA 1
ATOM 1549 C C . SER A 1 193 ? -1.294 -0.617 21.390 1.00 93.50 193 SER A C 1
ATOM 1551 O O . SER A 1 193 ? -0.733 0.208 20.671 1.00 93.50 193 SER A O 1
ATOM 1553 N N . GLN A 1 194 ? -1.440 -1.891 21.005 1.00 91.25 194 GLN A N 1
ATOM 1554 C CA . GLN A 1 194 ? -0.982 -2.390 19.697 1.00 91.25 194 GLN A CA 1
ATOM 1555 C C . GLN A 1 194 ? -1.760 -1.761 18.533 1.00 91.25 194 GLN A C 1
ATOM 1557 O O . GLN A 1 194 ? -1.159 -1.398 17.521 1.00 91.25 194 GLN A O 1
ATOM 1562 N N . GLY A 1 195 ? -3.077 -1.584 18.686 1.00 90.00 195 GLY A N 1
ATOM 1563 C CA . GLY A 1 195 ? -3.906 -0.867 17.714 1.00 90.00 195 GLY A CA 1
ATOM 1564 C C . GLY A 1 195 ? -3.577 0.627 17.644 1.00 90.00 195 GLY A C 1
ATOM 1565 O O . GLY A 1 195 ? -3.469 1.187 16.556 1.00 90.00 195 GLY A O 1
ATOM 1566 N N . HIS A 1 196 ? -3.336 1.265 18.790 1.00 89.06 196 HIS A N 1
ATOM 1567 C CA . HIS A 1 196 ? -3.020 2.690 18.879 1.00 89.06 196 HIS A CA 1
ATOM 1568 C C . HIS A 1 196 ? -1.687 3.048 18.197 1.00 89.06 196 HIS A C 1
ATOM 1570 O O . HIS A 1 196 ? -1.561 4.130 17.624 1.00 89.06 196 HIS A O 1
ATOM 1576 N N . ASN A 1 197 ? -0.704 2.142 18.203 1.00 89.19 197 ASN A N 1
ATOM 1577 C CA . ASN A 1 197 ? 0.544 2.333 17.457 1.00 89.19 197 ASN A CA 1
ATOM 1578 C C . ASN A 1 197 ? 0.293 2.423 15.942 1.00 89.19 197 ASN A C 1
ATOM 1580 O O . ASN A 1 197 ? 0.799 3.336 15.299 1.00 89.19 197 ASN A O 1
ATOM 1584 N N . GLY A 1 198 ? -0.556 1.545 15.393 1.00 85.94 198 GLY A N 1
ATOM 1585 C CA . GLY A 1 198 ? -0.928 1.597 13.974 1.00 85.94 198 GLY A CA 1
ATOM 1586 C C . GLY A 1 198 ? -1.667 2.887 13.596 1.00 85.94 198 GLY A C 1
ATOM 1587 O O . GLY A 1 198 ? -1.462 3.426 12.513 1.00 85.94 198 GLY A O 1
ATOM 1588 N N . HIS A 1 199 ? -2.476 3.433 14.508 1.00 88.31 199 HIS A N 1
ATOM 1589 C CA . HIS A 1 199 ? -3.115 4.738 14.319 1.00 88.31 199 HIS A CA 1
ATOM 1590 C C . HIS A 1 199 ? -2.100 5.901 14.307 1.00 88.31 199 HIS A C 1
ATOM 1592 O O . HIS A 1 199 ? -2.208 6.804 13.479 1.00 88.31 199 HIS A O 1
ATOM 1598 N N . 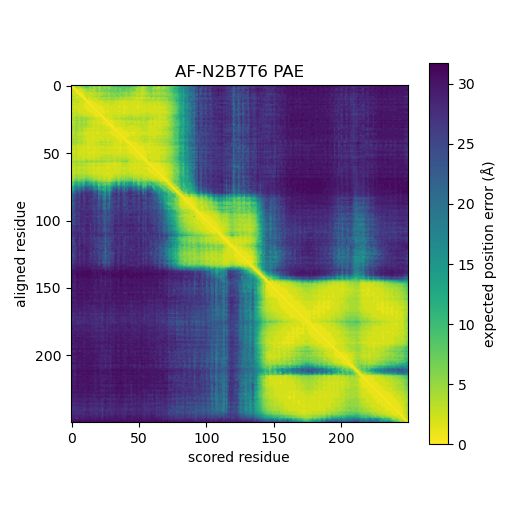ALA A 1 200 ? -1.067 5.871 15.156 1.00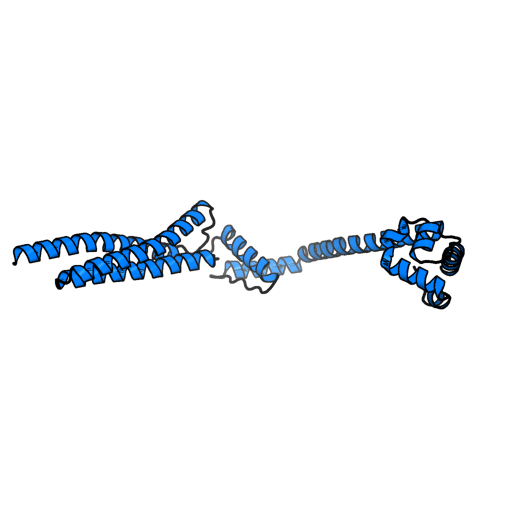 85.75 200 ALA A N 1
ATOM 1599 C CA . ALA A 1 200 ? -0.011 6.890 15.144 1.00 85.75 200 ALA A CA 1
ATOM 1600 C C . ALA A 1 200 ? 0.776 6.913 13.817 1.00 85.75 200 ALA A C 1
ATOM 1602 O O . ALA A 1 200 ? 1.125 7.987 13.312 1.00 85.75 200 ALA A O 1
ATOM 1603 N N . ASP A 1 201 ? 1.002 5.742 13.219 1.00 87.19 201 ASP A N 1
ATOM 1604 C CA . ASP A 1 201 ? 1.618 5.633 11.896 1.00 87.19 201 ASP A CA 1
ATOM 1605 C C . ASP A 1 201 ? 0.717 6.249 10.809 1.00 87.19 201 ASP A C 1
ATOM 1607 O O . ASP A 1 201 ? 1.206 7.004 9.967 1.00 87.19 201 ASP A O 1
ATOM 1611 N N . LEU A 1 202 ? -0.605 6.029 10.869 1.00 86.12 202 LEU A N 1
ATOM 1612 C CA . LEU A 1 202 ? -1.575 6.650 9.951 1.00 86.12 202 LEU A CA 1
ATOM 1613 C C . LEU A 1 202 ? -1.571 8.186 10.039 1.00 86.12 202 LEU A C 1
ATOM 1615 O O . LEU A 1 202 ? -1.595 8.852 9.004 1.00 86.12 202 LEU A O 1
ATOM 1619 N N . LEU A 1 203 ? -1.476 8.757 11.245 1.00 83.94 203 LEU A N 1
ATOM 1620 C CA . LEU A 1 203 ? -1.349 10.211 11.433 1.00 83.94 203 LEU A CA 1
ATOM 1621 C C . LEU A 1 203 ? -0.048 10.761 10.837 1.00 83.94 203 LEU A C 1
ATOM 1623 O O . LEU A 1 203 ? -0.032 11.850 10.263 1.00 83.94 203 LEU A O 1
ATOM 1627 N N . THR A 1 204 ? 1.047 10.009 10.953 1.00 83.25 204 THR A N 1
ATOM 1628 C CA . THR A 1 204 ? 2.333 10.388 10.352 1.00 83.25 204 THR A CA 1
ATOM 1629 C C . THR A 1 204 ? 2.240 10.387 8.825 1.00 83.25 204 THR A C 1
ATOM 1631 O O . THR A 1 204 ? 2.730 11.311 8.174 1.00 83.25 204 THR A O 1
ATOM 1634 N N . MET A 1 205 ? 1.557 9.393 8.247 1.00 80.19 205 MET A N 1
ATOM 1635 C CA . MET A 1 205 ? 1.278 9.343 6.809 1.00 80.19 205 MET A CA 1
ATOM 1636 C C . MET A 1 205 ? 0.402 10.521 6.351 1.00 80.19 205 MET A C 1
ATOM 1638 O O . MET A 1 205 ? 0.666 11.097 5.294 1.00 80.19 205 MET A O 1
ATOM 1642 N N . ASP A 1 206 ? -0.598 10.923 7.145 1.00 77.44 206 ASP A N 1
ATOM 1643 C CA . ASP A 1 206 ? -1.436 12.097 6.850 1.00 77.44 206 ASP A CA 1
ATOM 1644 C C . ASP A 1 206 ? -0.625 13.395 6.857 1.00 77.44 206 ASP A C 1
ATOM 1646 O O . ASP A 1 206 ? -0.687 14.185 5.915 1.00 77.44 206 ASP A O 1
ATOM 1650 N N . ALA A 1 207 ? 0.218 13.579 7.877 1.00 73.56 207 ALA A N 1
ATOM 1651 C CA . ALA A 1 207 ? 1.085 14.749 8.001 1.00 73.56 207 ALA A CA 1
ATOM 1652 C C . ALA A 1 207 ? 2.066 14.889 6.822 1.00 73.56 207 ALA A C 1
ATOM 1654 O O . ALA A 1 207 ? 2.395 16.007 6.419 1.00 73.56 207 ALA A O 1
ATOM 1655 N N . ASN A 1 208 ? 2.496 13.765 6.242 1.00 76.44 208 ASN A N 1
ATOM 1656 C CA . ASN A 1 208 ? 3.353 13.727 5.056 1.00 76.44 208 ASN A CA 1
ATOM 1657 C C . ASN A 1 208 ? 2.578 13.896 3.732 1.00 76.44 208 ASN A C 1
ATOM 1659 O O . ASN A 1 208 ? 3.195 13.972 2.669 1.00 76.44 208 ASN A O 1
ATOM 1663 N N . GLY A 1 209 ? 1.243 13.974 3.771 1.00 69.81 209 GLY A N 1
ATOM 1664 C CA . GLY A 1 209 ? 0.389 14.085 2.586 1.00 69.81 209 GLY A CA 1
ATOM 1665 C C . GLY A 1 209 ? 0.282 12.788 1.777 1.00 69.81 209 GLY A C 1
ATOM 1666 O O . GLY A 1 209 ? -0.033 12.830 0.587 1.00 69.81 209 GLY A O 1
ATOM 1667 N N . GLU A 1 210 ? 0.562 11.640 2.398 1.00 67.50 210 GLU A N 1
ATOM 1668 C CA . GLU A 1 210 ? 0.579 10.322 1.747 1.00 67.50 210 GLU A CA 1
ATOM 1669 C C . GLU A 1 210 ? -0.793 9.630 1.753 1.00 67.50 210 GLU A C 1
ATOM 1671 O O . GLU A 1 210 ? -0.979 8.600 1.097 1.00 67.50 210 GLU A O 1
ATOM 1676 N N . LEU A 1 211 ? -1.784 10.202 2.446 1.00 66.19 211 LEU A N 1
ATOM 1677 C CA . LEU A 1 211 ? -3.151 9.689 2.455 1.00 66.19 211 LEU A CA 1
ATOM 1678 C C . LEU A 1 211 ? -3.901 10.079 1.171 1.00 66.19 211 LEU A C 1
ATOM 1680 O O . LEU A 1 211 ? -4.543 11.125 1.084 1.00 66.19 211 LEU A O 1
ATOM 1684 N N . SER A 1 212 ? -3.866 9.204 0.161 1.00 52.84 212 SER A N 1
ATOM 1685 C CA . SER A 1 212 ? -4.731 9.301 -1.022 1.00 52.84 212 SER A CA 1
ATOM 1686 C C . SER A 1 212 ? -5.683 8.105 -1.116 1.00 52.84 212 SER A C 1
ATOM 1688 O O . SER A 1 212 ? -5.243 6.978 -1.303 1.00 52.84 212 SER A O 1
ATOM 1690 N N . GLY A 1 213 ? -6.998 8.342 -1.043 1.00 57.50 213 GLY A N 1
ATOM 1691 C CA . GLY A 1 213 ? -8.012 7.277 -1.111 1.00 57.50 213 GLY A CA 1
ATOM 1692 C C . GLY A 1 213 ? -8.210 6.517 0.212 1.00 57.50 213 GLY A C 1
ATOM 1693 O O . GLY A 1 213 ? -7.406 6.619 1.124 1.00 57.50 213 GLY A O 1
ATOM 1694 N N . GLY A 1 214 ? -9.331 5.792 0.351 1.00 60.00 214 GLY A N 1
ATOM 1695 C CA . GLY A 1 214 ? -9.602 4.967 1.544 1.00 60.00 214 GLY A CA 1
ATOM 1696 C C . GLY A 1 214 ? -10.338 5.646 2.713 1.00 60.00 214 GLY A C 1
ATOM 1697 O O . GLY A 1 214 ? -10.419 5.064 3.789 1.00 60.00 214 GLY A O 1
ATOM 1698 N N . MET A 1 215 ? -10.945 6.825 2.516 1.00 68.81 215 MET A N 1
ATOM 1699 C CA . MET A 1 215 ? -11.594 7.600 3.596 1.00 68.81 215 MET A CA 1
ATOM 1700 C C . MET A 1 215 ? -12.656 6.822 4.399 1.00 68.81 215 MET A C 1
ATOM 1702 O O . MET A 1 215 ? -12.833 7.086 5.580 1.00 68.81 215 MET A O 1
ATOM 1706 N N . MET A 1 216 ? -13.345 5.850 3.789 1.00 76.19 216 MET A N 1
ATOM 1707 C CA . MET A 1 216 ? -14.317 5.002 4.495 1.00 76.19 216 MET A CA 1
ATOM 1708 C C . MET A 1 216 ? -13.647 3.952 5.395 1.00 76.19 216 MET A C 1
ATOM 1710 O O . MET A 1 216 ? -14.133 3.714 6.495 1.00 76.19 216 MET A O 1
ATOM 1714 N N . LEU A 1 217 ? -12.526 3.362 4.960 1.00 81.06 217 LEU A N 1
ATOM 1715 C CA . LEU A 1 217 ? -11.785 2.376 5.750 1.00 81.06 217 LEU A CA 1
ATOM 1716 C C . LEU A 1 217 ? -11.102 3.040 6.953 1.00 81.06 217 LEU A C 1
ATOM 1718 O O . LEU A 1 217 ? -11.202 2.518 8.059 1.00 81.06 217 LEU A O 1
ATOM 1722 N N . LEU A 1 218 ? -10.488 4.212 6.747 1.00 85.12 218 LEU A N 1
ATOM 1723 C CA . LEU A 1 218 ? -9.925 5.010 7.840 1.00 85.12 218 LEU A CA 1
ATOM 1724 C C . LEU A 1 218 ? -11.013 5.428 8.827 1.00 85.12 218 LEU A C 1
ATOM 1726 O O . LEU A 1 218 ? -10.884 5.151 10.008 1.00 85.12 218 LEU A O 1
ATOM 1730 N N . MET A 1 219 ? -12.122 6.002 8.346 1.00 85.56 219 MET A N 1
ATOM 1731 C CA . MET A 1 219 ? -13.253 6.372 9.205 1.00 85.56 219 MET A CA 1
ATOM 1732 C C . MET A 1 219 ? -13.764 5.179 10.021 1.00 85.56 219 MET A C 1
ATOM 1734 O O . MET A 1 219 ? -14.036 5.323 11.206 1.00 85.56 219 MET A O 1
ATOM 1738 N N . HIS A 1 220 ? -13.832 3.986 9.423 1.00 87.88 220 HIS A N 1
ATOM 1739 C CA . HIS A 1 220 ? -14.206 2.784 10.160 1.00 87.88 220 HIS A CA 1
ATOM 1740 C C . HIS A 1 220 ? -13.177 2.398 11.232 1.00 87.88 220 HIS A C 1
ATOM 1742 O O . HIS A 1 220 ? -13.566 2.027 12.337 1.00 87.88 220 HIS A O 1
ATOM 1748 N N . ALA A 1 221 ? -11.880 2.480 10.928 1.00 90.00 221 ALA A N 1
ATOM 1749 C CA . ALA A 1 221 ? -10.823 2.219 11.900 1.00 90.00 221 ALA A CA 1
ATOM 1750 C C . ALA A 1 221 ? -10.875 3.214 13.077 1.00 90.00 221 ALA A C 1
ATOM 1752 O O . ALA A 1 221 ? -10.844 2.781 14.230 1.00 90.00 221 ALA A O 1
ATOM 1753 N N . GLU A 1 222 ? -11.052 4.509 12.794 1.00 90.19 222 GLU A N 1
ATOM 1754 C CA . GLU A 1 222 ? -11.222 5.571 13.798 1.00 90.19 222 GLU A CA 1
ATOM 1755 C C . GLU A 1 222 ? -12.459 5.345 14.677 1.00 90.19 222 GLU A C 1
ATOM 1757 O O . GLU A 1 222 ? -12.379 5.402 15.907 1.00 90.19 222 GLU A O 1
ATOM 1762 N N . ASP A 1 223 ? -13.603 5.020 14.065 1.00 93.69 223 ASP A N 1
ATOM 1763 C CA . ASP A 1 223 ? -14.852 4.748 14.782 1.00 93.69 223 ASP A CA 1
ATOM 1764 C C . ASP A 1 223 ? -14.693 3.571 15.753 1.00 93.69 223 ASP A C 1
ATOM 1766 O O . ASP A 1 223 ? -15.174 3.617 16.891 1.00 93.69 223 ASP A O 1
ATOM 1770 N N . GLN A 1 224 ? -14.002 2.507 15.330 1.00 92.94 224 GLN A N 1
ATOM 1771 C CA . GLN A 1 224 ? -13.722 1.368 16.203 1.00 92.94 224 GLN A CA 1
ATOM 1772 C C . GLN A 1 224 ? -12.790 1.767 17.346 1.00 92.94 224 GLN A C 1
ATOM 1774 O O . GLN A 1 224 ? -13.043 1.370 18.486 1.00 92.94 224 GLN A O 1
ATOM 1779 N N . LEU A 1 225 ? -11.743 2.551 17.062 1.00 93.56 225 LEU A N 1
ATOM 1780 C CA . LEU A 1 225 ? -10.753 2.988 18.052 1.00 93.56 225 LEU A CA 1
ATOM 1781 C C . LEU A 1 225 ? -11.420 3.806 19.152 1.00 93.56 225 LEU A C 1
ATOM 1783 O O . LEU A 1 225 ? -11.315 3.467 20.334 1.00 93.56 225 LEU A O 1
ATOM 1787 N N . MET A 1 226 ? -12.211 4.799 18.756 1.00 93.38 226 MET A N 1
ATOM 1788 C CA . MET A 1 226 ? -12.993 5.611 19.682 1.00 93.38 226 MET A CA 1
ATOM 1789 C C . MET A 1 226 ? -14.044 4.785 20.426 1.00 93.38 226 MET A C 1
ATOM 1791 O O . MET A 1 226 ? -14.255 4.977 21.626 1.00 93.38 226 MET A O 1
ATOM 1795 N N . SER A 1 227 ? -14.692 3.828 19.753 1.00 92.62 227 SER A N 1
ATOM 1796 C CA . SER A 1 227 ? -15.634 2.931 20.420 1.00 92.62 227 SER A CA 1
ATOM 1797 C C . SER A 1 227 ? -14.952 2.102 21.510 1.00 92.62 227 SER A C 1
ATOM 1799 O O . SER A 1 227 ? -15.514 1.989 22.599 1.00 92.62 227 SER A O 1
ATOM 1801 N N . ALA A 1 228 ? -13.772 1.534 21.253 1.00 94.69 228 ALA A N 1
ATOM 1802 C CA . ALA A 1 228 ? -13.050 0.731 22.235 1.00 94.69 228 ALA A CA 1
ATOM 1803 C C . ALA A 1 228 ? -12.573 1.564 23.432 1.00 94.69 228 ALA A C 1
ATOM 1805 O O . ALA A 1 228 ? -12.725 1.103 24.562 1.00 94.69 228 ALA A O 1
ATOM 1806 N N . GLU A 1 229 ? -12.083 2.790 23.214 1.00 95.12 229 GLU A N 1
ATOM 1807 C CA . GLU A 1 229 ? -11.681 3.687 24.310 1.00 95.12 229 GLU A CA 1
ATOM 1808 C C . GLU A 1 229 ? -12.871 4.031 25.215 1.00 95.12 229 GLU A C 1
ATOM 1810 O O . GLU A 1 229 ? -12.776 3.961 26.441 1.00 95.12 229 GLU A O 1
ATOM 1815 N N . ASN A 1 230 ? -14.039 4.299 24.625 1.00 95.12 230 ASN A N 1
ATOM 1816 C CA . ASN A 1 230 ? -15.258 4.521 25.399 1.00 95.12 230 ASN A CA 1
ATOM 1817 C C . ASN A 1 230 ? -15.635 3.284 26.231 1.00 95.12 230 ASN A C 1
ATOM 1819 O O . ASN A 1 230 ? -15.957 3.412 27.412 1.00 95.12 230 ASN A O 1
ATOM 1823 N N . PHE A 1 231 ? -15.558 2.076 25.657 1.00 95.31 231 PHE A N 1
ATOM 1824 C CA . PHE A 1 231 ? -15.815 0.840 26.407 1.00 95.31 231 PHE A CA 1
ATOM 1825 C C . PHE A 1 231 ? -14.790 0.595 27.513 1.00 95.31 231 PHE A C 1
ATOM 1827 O O . PHE A 1 231 ? -15.166 0.083 28.561 1.00 95.31 231 PHE A O 1
ATOM 1834 N N . ARG A 1 232 ? -13.531 0.987 27.321 1.00 96.12 232 ARG A N 1
ATOM 1835 C CA . ARG A 1 232 ? -12.471 0.886 28.329 1.00 96.12 232 ARG A CA 1
ATOM 1836 C C . ARG A 1 232 ? -12.765 1.740 29.556 1.00 96.12 232 ARG A C 1
ATOM 1838 O O . ARG A 1 232 ? -12.688 1.247 30.680 1.00 96.12 232 ARG A O 1
ATOM 1845 N N . ILE A 1 233 ? -13.130 3.005 29.334 1.00 96.31 233 ILE A N 1
ATOM 1846 C CA . ILE A 1 233 ? -13.504 3.944 30.401 1.00 96.31 233 ILE A CA 1
ATOM 1847 C C . ILE A 1 233 ? -14.742 3.420 31.132 1.00 96.31 233 ILE A C 1
ATOM 1849 O O . ILE A 1 233 ? -14.732 3.291 32.354 1.00 96.31 233 ILE A O 1
ATOM 1853 N N . LEU A 1 234 ? -15.782 3.039 30.382 1.00 95.12 234 LEU A N 1
ATOM 1854 C CA . LEU A 1 234 ? -17.008 2.490 30.959 1.00 95.12 234 LEU A CA 1
ATOM 1855 C C . LEU A 1 234 ? -16.752 1.201 31.740 1.00 95.12 234 LEU A C 1
ATOM 1857 O O . LEU A 1 234 ? -17.327 1.023 32.808 1.00 95.12 234 LEU A O 1
ATOM 1861 N N . ALA A 1 235 ? -15.897 0.308 31.243 1.00 96.31 235 ALA A N 1
ATOM 1862 C CA . ALA A 1 235 ? -15.606 -0.949 31.915 1.00 96.31 235 ALA A CA 1
ATOM 1863 C C . ALA A 1 235 ? -14.974 -0.722 33.289 1.00 96.31 235 ALA A C 1
ATOM 1865 O O . ALA A 1 235 ? -15.408 -1.341 34.256 1.00 96.31 235 ALA A O 1
ATOM 1866 N N . LYS A 1 236 ? -14.028 0.218 33.399 1.00 95.00 236 LYS A N 1
ATOM 1867 C CA . LYS A 1 236 ? -13.417 0.594 34.683 1.00 95.00 236 LYS A CA 1
ATOM 1868 C C . LYS A 1 236 ? -14.462 1.136 35.666 1.00 95.00 236 LYS A C 1
ATOM 1870 O O . LYS A 1 236 ? -14.534 0.654 36.792 1.00 95.00 236 LYS A O 1
ATOM 1875 N N . GLU A 1 237 ? -15.333 2.042 35.220 1.00 96.88 237 GLU A N 1
ATOM 1876 C CA . GLU A 1 237 ? -16.418 2.581 36.056 1.00 96.88 237 GLU A CA 1
ATOM 1877 C C . GLU A 1 237 ? -17.437 1.507 36.479 1.00 96.88 237 GLU A C 1
ATOM 1879 O O . GLU A 1 237 ? -17.866 1.470 37.632 1.00 96.88 237 GLU A O 1
ATOM 1884 N N . PHE A 1 238 ? -17.814 0.595 35.575 1.00 95.44 238 PHE A N 1
ATOM 1885 C CA . PHE A 1 238 ? -18.756 -0.483 35.887 1.00 95.44 238 PHE A CA 1
ATOM 1886 C C . PHE A 1 238 ? -18.179 -1.503 36.866 1.00 95.44 238 PHE A C 1
ATOM 1888 O O . PHE A 1 238 ? -18.905 -1.951 37.751 1.00 95.44 238 PHE A O 1
ATOM 1895 N N . ILE A 1 239 ? -16.902 -1.870 36.733 1.00 94.75 239 ILE A N 1
ATOM 1896 C CA . ILE A 1 239 ? -16.237 -2.788 37.666 1.00 94.75 239 ILE A CA 1
ATOM 1897 C C . ILE A 1 239 ? -16.253 -2.195 39.081 1.00 94.75 239 ILE A C 1
ATOM 1899 O O . ILE A 1 239 ? -16.680 -2.866 40.021 1.00 94.75 239 ILE A O 1
ATOM 1903 N N . GLU A 1 240 ? -15.873 -0.923 39.224 1.00 94.12 240 GLU A N 1
ATOM 1904 C CA . GLU A 1 240 ? -15.912 -0.215 40.510 1.00 94.12 240 GLU A CA 1
ATOM 1905 C C . GLU A 1 240 ? -17.338 -0.093 41.068 1.00 94.12 240 GLU A C 1
ATOM 1907 O O . GLU A 1 240 ? -17.562 -0.249 42.271 1.00 94.12 240 GLU A O 1
ATOM 1912 N N . LEU A 1 241 ? -18.328 0.150 40.204 1.00 94.69 241 LEU A N 1
ATOM 1913 C CA . LEU A 1 241 ? -19.734 0.194 40.599 1.00 94.69 241 LEU A CA 1
ATOM 1914 C C . LEU A 1 241 ? -20.221 -1.161 41.131 1.00 94.69 241 LEU A C 1
ATOM 1916 O O . LEU A 1 241 ? -20.851 -1.201 42.188 1.00 94.69 241 LEU A O 1
ATOM 1920 N N . TYR A 1 242 ? -19.941 -2.260 40.424 1.00 94.75 242 TYR A N 1
ATOM 1921 C CA . TYR A 1 242 ? -20.346 -3.600 40.854 1.00 94.75 242 TYR A CA 1
ATOM 1922 C C . TYR A 1 242 ? -19.659 -4.009 42.158 1.00 94.75 242 TYR A C 1
ATOM 1924 O O . TYR A 1 242 ? -20.336 -4.530 43.043 1.00 94.75 242 TYR A O 1
ATOM 1932 N N . ARG A 1 243 ? -18.373 -3.675 42.334 1.00 92.50 243 ARG A N 1
ATOM 1933 C CA . ARG A 1 243 ? -17.641 -3.919 43.586 1.00 92.50 243 ARG A CA 1
ATOM 1934 C C . ARG A 1 243 ? -18.323 -3.241 44.779 1.00 92.50 243 ARG A C 1
ATOM 1936 O O . ARG A 1 243 ? -18.630 -3.896 45.770 1.00 92.50 243 ARG A O 1
ATOM 1943 N N . LYS A 1 244 ? -18.684 -1.960 44.645 1.00 93.06 244 LYS A N 1
ATOM 1944 C CA . LYS A 1 244 ? -19.415 -1.216 45.692 1.00 93.06 244 LYS A CA 1
ATOM 1945 C C . LYS A 1 244 ? -20.813 -1.768 45.974 1.00 93.06 244 LYS A C 1
ATOM 1947 O O . LYS A 1 244 ? -21.304 -1.651 47.095 1.00 93.06 244 LYS A O 1
ATOM 1952 N N . LEU 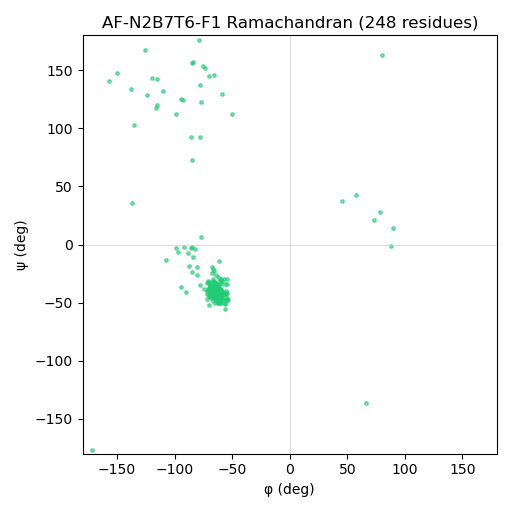A 1 245 ? -21.499 -2.304 44.963 1.00 91.44 245 LEU A N 1
ATOM 1953 C CA . LEU A 1 245 ? -22.823 -2.906 45.143 1.00 91.44 245 LEU A CA 1
ATOM 1954 C C . LEU A 1 245 ? -22.744 -4.224 45.918 1.00 91.44 245 LEU A C 1
ATOM 1956 O O . LEU A 1 245 ? -23.613 -4.481 46.747 1.00 91.44 245 LEU A O 1
ATOM 1960 N N . GLU A 1 246 ? -21.712 -5.031 45.683 1.00 89.06 246 GLU A N 1
ATOM 1961 C CA . GLU A 1 246 ? -21.494 -6.289 46.4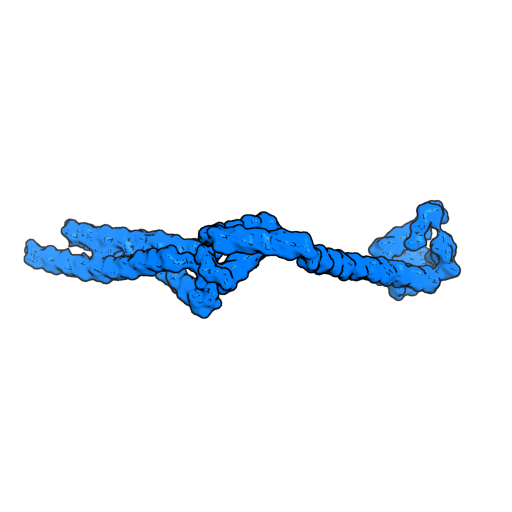04 1.00 89.06 246 GLU A CA 1
ATOM 1962 C C . GLU A 1 246 ? -21.065 -6.056 47.857 1.00 89.06 246 GLU A C 1
ATOM 1964 O O . GLU A 1 246 ? -21.614 -6.680 48.765 1.00 89.06 246 GLU A O 1
ATOM 1969 N N . GLU A 1 247 ? -20.199 -5.067 48.097 1.00 85.19 247 GLU A N 1
ATOM 1970 C CA . GLU A 1 247 ? -19.828 -4.609 49.445 1.00 85.19 247 GLU A CA 1
ATOM 1971 C C . GLU A 1 247 ? -21.030 -4.105 50.258 1.00 85.19 247 GLU A C 1
ATOM 1973 O O . GLU A 1 247 ? -21.032 -4.193 51.480 1.00 85.19 247 GLU A O 1
ATOM 1978 N N . LYS A 1 248 ? -22.059 -3.565 49.593 1.00 78.12 248 LYS A N 1
ATOM 1979 C CA . LYS A 1 248 ? -23.276 -3.055 50.245 1.00 78.12 248 LYS A CA 1
ATOM 1980 C C . LYS A 1 248 ? -24.351 -4.130 50.456 1.00 78.12 248 LYS A C 1
ATOM 1982 O O . LYS A 1 248 ? -25.271 -3.912 51.242 1.00 78.12 248 LYS A O 1
ATOM 1987 N N . ASN A 1 249 ? -24.262 -5.241 49.726 1.00 69.31 249 ASN A N 1
ATOM 1988 C CA . ASN A 1 249 ? -25.169 -6.387 49.825 1.00 69.31 249 ASN A CA 1
ATOM 1989 C C . ASN A 1 249 ? -24.620 -7.517 50.720 1.00 69.31 249 ASN A C 1
ATOM 1991 O O . ASN A 1 249 ? -25.352 -8.477 50.967 1.00 69.31 249 ASN A O 1
ATOM 1995 N N . SER A 1 250 ? -23.367 -7.402 51.178 1.00 55.94 250 SER A N 1
ATOM 1996 C CA . SER A 1 250 ? -22.712 -8.279 52.164 1.00 55.94 250 SER A CA 1
ATOM 1997 C C . SER A 1 250 ? -22.855 -7.726 53.581 1.00 55.94 250 SER A C 1
ATOM 1999 O O . SER A 1 250 ? -22.969 -8.547 54.518 1.00 55.94 250 SER A O 1
#

Secondary structure (DSSP, 8-state):
---HHHHHT--HHHHHHHHHHHH-HHHHTT--HHHHHHHHT--HHHHHHHHHHTT-SSHHHHHHHHHHHHHHHHHHHHHHHHHHHHHHHHHHTSHHHHHHHHHHHHHHHH-S-------THHHHHHHHHHHHHHHHH--------HHHHHHHHHHHHHHHHHHHHHHHHHHHHHTT-HHHHHHHHHHHHHHHHHHHHHHHHHHHHHHTT---S-HHHHHHHHHHHHHHHHHHHHHHHHHHHHHHHHHHH-

InterPro domains:
  IPR000281 Helix-turn-helix protein RpiR [PF01418] (6-71)
  IPR000281 Helix-turn-helix protein RpiR [PS51071] (1-73)
  IPR003188 Phosphotransferase system, lactose/cellobiose-type IIA subunit [PF02255] (151-243)
  IPR003188 Phosphotransferase system, lactose/cellobiose-type IIA subunit [PS51095] (146-244)
  IPR003188 Phosphotransferase system, lactose/cellobiose-type IIA subunit [cd00215] (149-244)
  IPR009057 Homedomain-like superfamily [SSF46689] (5-72)
  IPR036388 Winged helix-like DNA-binding domain superfamily [G3DSA:1.10.10.10] (3-106)
  IPR036542 Phosphotransferase system, lactose/cellobiose-type IIA subunit superfamily [SSF46973] (146-244)
  IPR047640 HTH-type transcriptional regulator RpiR-like [PTHR30514] (6-139)

Solvent-accessible surface area (backbone atoms only — not comparable to full-atom values): 13379 Å² total; per-residue (Å²): 139,82,52,78,69,47,63,71,69,48,51,75,73,38,43,49,48,50,54,53,41,76,76,34,53,86,57,52,59,73,55,52,65,59,57,53,14,60,76,65,71,48,52,54,67,50,54,37,51,39,24,43,64,69,76,22,97,27,59,71,55,40,35,52,51,54,50,48,55,56,49,52,57,55,49,55,56,55,52,53,57,54,49,55,52,50,55,49,54,54,54,66,68,33,68,70,46,51,50,53,51,51,53,52,46,55,52,60,71,71,47,89,73,86,87,70,80,47,72,73,79,46,28,58,54,23,50,51,48,52,53,52,47,39,73,70,64,80,53,89,62,64,69,58,49,72,68,56,53,52,32,37,52,46,20,40,52,26,17,52,50,13,33,50,26,20,54,50,17,37,54,30,21,70,74,68,39,50,71,60,16,52,50,27,42,54,55,13,54,54,30,33,52,60,11,50,51,35,49,53,52,51,52,51,36,47,77,71,68,65,72,48,56,52,68,68,56,48,51,51,25,50,53,43,44,54,50,24,53,52,40,47,56,49,25,56,55,48,38,54,49,42,53,55,52,51,67,71,75,106

Sequence (250 aa):
MFTHEMVKSFNQLEMDVYNYIVQNEDKVIYMKVRELADVVHVSTTTVLRFCKKAGCEGYSEFRLKLKQELKDSRKIALDMDITAMNDFFQRAQTKAFQENMKEAMDYLIKSTSVIFVGVGNSSIMGKYGARYFNNVVRKRMAEVSEQFEMLCFQVITFVGTARTHFINAIQSAKAGNFDEAENLIKEGDSAFSQGHNGHADLLTMDANGELSGGMMLLMHAEDQLMSAENFRILAKEFIELYRKLEEKNS

Nearest PDB structures (foldseek):
  3k1s-assembly1_A  TM=9.423E-01  e=2.479E-05  Bacillus anthracis
  2e2a-assembly1_B  TM=8.934E-01  e=2.123E-04  Lactococcus lactis
  1e2a-assembly1_A  TM=8.923E-01  e=2.017E-04  Lactococcus lactis
  3l8r-assembly2_F  TM=9.191E-01  e=1.482E-03  Streptococcus mutans
  2wy2-assembly1_C  TM=8.640E-01  e=5.322E-03  Escherichia coli

Mean predicted aligned error: 18.76 Å

Organism: NCBI:txid1235802

Foldseek 3Di:
DADPVLCVPADPLLVLLVVVCVVPVVPLLPDDLVRSCVVSVHDSVSQQVSCVSRVHNGDVRVSVVSVVVVVVVVVVVVVVVVVVVVVVVVVCPDPVNVVVVVVVVVVVVPDLDDQQDDDDPSVVVSVVVQVVCVVPVPRDDFPDPPLNLVLLVLLLVLLVQLLVLLVVLLVCLLVVNNVSSVVSLVSSVVSLVSSVVSVVVVVVCVVVVNDTDDPVSVVVSVVSNVSSVVSSVVSVVSSVVSVVVVVVVD

Radius of gyration: 38.68 Å; Cα contacts (8 Å, |Δi|>4): 210; chains: 1; bounding box: 84×34×97 Å